Protein AF-A0A428WFB4-F1 (afdb_monomer_lite)

Secondary structure (DSSP, 8-state):
--HHHHHHHHHHHHHHHHHS---HHHHHHHHHHHHHHHHHHT--HHHHHHHHHHHHHHHT--HHHHHHHHHHHH---------PPPP------------------HHHHHHHHHHTT--S-EEEEEEEE-TTS-EEEEEEEEE-TT-B-TTS-BGGGGTT-BHHHH-GGGTTTTHHHHHHHHHHH---EEEEEEEETTEEEEEEEEEETTEEEEEEEEES--HHHHHHHHHHHHHTT---EEEETTT--EEE-HHHHHHTT--GGG-SPPHHHHHHHB-GGGHHHHHHHHHHHHTTPPEEEEEEEEETTEEEEEEEEE-EEE-TTS-EEEE-

pLDDT: mean 70.78, std 19.1, range [24.03, 95.0]

Radius of gyration: 29.61 Å; chains: 1; bounding box: 62×51×93 Å

Sequence (332 aa):
MGGQQAYLEAMENLRSVARLVTGDGARATVDRAVGLLAGRTRCRLAEAHRHLLQMAADQNRDVVEVAAGVIGMLDIPERADDRGPPVPSTVLASRAVLGGPRSAEPWLAVVQAVLDLLPGQSALLTPVRDGRGRLMDLVYAATTPEVATPDGRRGRQLIGARVAERFPELLAGDRMAGLSGVLTTGEPVALGPVACGEQRLTVRAHRLGPGIFTTWVRHGADPGESDRIAGTEQLANLGWGEWDLVSGEVRWSAQLYRIYERDPALGPLSNQETEALAVAEDAPLRLAAAEAFERSERVDLTSRIKINGRIKYLRTVVDAIRDAAGHPLRVY

Foldseek 3Di:
DPPVVVVVVVVVVVVVVVVVCPVVVLVVLLQVLLVLQCVVVVHDSQVSSVVLVVVCVVVVHDSSVSSNVSCVVRPDPPDDDDDDDDDDDDDDDDDDDDDDDPDLDPVLVVVQVVLQPDDAWKFKWAFDADPVRQGDWIATSFIHQCDAFLVGDGGPSRHGPTCCVGPVQCCPDCNSVVQVCCQVVQDKDWAWQGDGPPWTWIWIWGDDPNIIMIGIDTDDDPPCVVVVVVVCCVVVLNKDKKAQPVVRDIDIDPSVCVVQVHDCVVPDDDPVRQVVFFDPVCVVVVVVQVVCVLVQHWGWDWGWTQHPNDIDIDTDTKHFDADPVRHGRMMD

Structure (mmCIF, N/CA/C/O backbone):
data_AF-A0A428WFB4-F1
#
_entry.id   AF-A0A428WFB4-F1
#
loop_
_atom_site.group_PDB
_atom_site.id
_atom_site.type_symbol
_atom_site.label_atom_id
_atom_site.label_alt_id
_atom_site.label_comp_id
_atom_site.label_asym_id
_atom_site.label_entity_id
_atom_site.label_seq_id
_atom_site.pdbx_PDB_ins_code
_atom_site.Cartn_x
_atom_site.Cartn_y
_atom_site.Cartn_z
_atom_site.occupancy
_atom_site.B_iso_or_equiv
_atom_site.auth_seq_id
_atom_site.auth_comp_id
_atom_site.auth_asym_id
_atom_site.auth_atom_id
_atom_site.pdbx_PDB_model_num
ATOM 1 N N . MET A 1 1 ? -15.373 -9.038 48.623 1.00 36.38 1 MET A N 1
ATOM 2 C CA . MET A 1 1 ? -14.013 -8.647 48.188 1.00 36.38 1 MET A CA 1
ATOM 3 C C . MET A 1 1 ? -13.315 -9.725 47.333 1.00 36.38 1 MET A C 1
ATOM 5 O O . MET A 1 1 ? -12.100 -9.743 47.299 1.00 36.38 1 MET A O 1
ATOM 9 N N . GLY A 1 2 ? -14.039 -10.596 46.604 1.00 26.81 2 GLY A N 1
ATOM 10 C CA . GLY A 1 2 ? -13.425 -11.686 45.812 1.00 26.81 2 GLY A CA 1
ATOM 11 C C . GLY A 1 2 ? -13.423 -11.500 44.284 1.00 26.81 2 GLY A C 1
ATOM 12 O O . GLY A 1 2 ? -12.622 -12.124 43.605 1.00 26.81 2 GLY A O 1
ATOM 13 N N . GLY A 1 3 ? -14.274 -10.629 43.724 1.00 26.16 3 GLY A N 1
ATOM 14 C CA . GLY A 1 3 ? -14.396 -10.458 42.262 1.00 26.16 3 GLY A CA 1
ATOM 15 C C . GLY A 1 3 ? -13.396 -9.479 41.633 1.00 26.16 3 GLY A C 1
ATOM 16 O O . GLY A 1 3 ? -13.025 -9.631 40.477 1.00 26.16 3 GLY A O 1
ATOM 17 N N . GLN A 1 4 ? -12.909 -8.501 42.403 1.00 29.36 4 GLN A N 1
ATOM 18 C CA . GLN A 1 4 ? -11.910 -7.531 41.935 1.00 29.36 4 GLN A CA 1
ATOM 19 C C . GLN A 1 4 ? -10.499 -8.142 41.894 1.00 29.36 4 GLN A C 1
ATOM 21 O O . GLN A 1 4 ? -9.669 -7.721 41.098 1.00 29.36 4 GLN A O 1
ATOM 26 N N . GLN A 1 5 ? -10.266 -9.180 42.703 1.00 27.64 5 GLN A N 1
ATOM 27 C CA . GLN A 1 5 ? -9.018 -9.938 42.739 1.00 27.64 5 GLN A CA 1
ATOM 28 C C . GLN A 1 5 ? -8.940 -10.946 41.584 1.00 27.64 5 GLN A C 1
ATOM 30 O O . GLN A 1 5 ? -7.918 -11.001 40.921 1.00 27.64 5 GLN A O 1
ATOM 35 N N . ALA A 1 6 ? -10.045 -11.625 41.246 1.00 30.83 6 ALA A N 1
ATOM 36 C CA . ALA A 1 6 ? -10.102 -12.562 40.118 1.00 30.83 6 ALA A CA 1
ATOM 37 C C . ALA A 1 6 ? -9.972 -11.878 38.736 1.00 30.83 6 ALA A C 1
ATOM 39 O O . ALA A 1 6 ? -9.370 -12.433 37.823 1.00 30.83 6 ALA A O 1
ATOM 40 N N . TYR A 1 7 ? -10.492 -10.653 38.581 1.00 35.06 7 TYR A N 1
ATOM 41 C CA . TYR A 1 7 ? -10.359 -9.862 37.345 1.00 35.06 7 TYR A CA 1
ATOM 42 C C . TYR A 1 7 ? -8.954 -9.254 37.183 1.00 35.06 7 TYR A C 1
ATOM 44 O O . TYR A 1 7 ? -8.406 -9.227 36.080 1.00 35.06 7 TYR A O 1
ATOM 52 N N . LEU A 1 8 ? -8.336 -8.817 38.288 1.00 37.31 8 LEU A N 1
ATOM 53 C CA . LEU A 1 8 ? -6.930 -8.409 38.296 1.00 37.31 8 LEU A CA 1
ATOM 54 C C . LEU A 1 8 ? -6.002 -9.611 38.069 1.00 37.31 8 LEU A C 1
ATOM 56 O O . LEU A 1 8 ? -5.072 -9.477 37.288 1.00 37.31 8 LEU A O 1
ATOM 60 N N . GLU A 1 9 ? -6.299 -10.791 38.623 1.00 33.47 9 GLU A N 1
ATOM 61 C CA . GLU A 1 9 ? -5.561 -12.040 38.372 1.00 33.47 9 GLU A CA 1
ATOM 62 C C . GLU A 1 9 ? -5.706 -12.541 36.928 1.00 33.47 9 GLU A C 1
ATOM 64 O O . GLU A 1 9 ? -4.733 -13.037 36.373 1.00 33.47 9 GLU A O 1
ATOM 69 N N . ALA A 1 10 ? -6.861 -12.380 36.271 1.00 35.19 10 ALA A N 1
ATOM 70 C CA . ALA A 1 10 ? -7.023 -12.720 34.851 1.00 35.19 10 ALA A CA 1
ATOM 71 C C . ALA A 1 10 ? -6.188 -11.796 33.939 1.00 35.19 10 ALA A C 1
ATOM 73 O O . ALA A 1 10 ? -5.480 -12.259 33.041 1.00 35.19 10 ALA A O 1
ATOM 74 N N . MET A 1 11 ? -6.184 -10.492 34.234 1.00 39.38 11 MET A N 1
ATOM 75 C CA . MET A 1 11 ? -5.374 -9.488 33.532 1.00 39.38 11 MET A CA 1
ATOM 76 C C . MET A 1 11 ? -3.874 -9.587 33.850 1.00 39.38 11 MET A C 1
ATOM 78 O O . MET A 1 11 ? -3.029 -9.267 33.009 1.00 39.38 11 MET A O 1
ATOM 82 N N . GLU A 1 12 ? -3.523 -10.025 35.057 1.00 37.22 12 GLU A N 1
ATOM 83 C CA . GLU A 1 12 ? -2.148 -10.245 35.499 1.00 37.22 12 GLU A CA 1
ATOM 84 C C . GLU A 1 12 ? -1.614 -11.606 35.029 1.00 37.22 12 GLU A C 1
ATOM 86 O O . GLU A 1 12 ? -0.434 -11.679 34.707 1.00 37.22 12 GLU A O 1
ATOM 91 N N . ASN A 1 13 ? -2.464 -12.624 34.832 1.00 35.09 13 ASN A N 1
ATOM 92 C CA . ASN A 1 13 ? -2.119 -13.890 34.169 1.00 35.09 13 ASN A CA 1
ATOM 93 C C . ASN A 1 13 ? -1.851 -13.709 32.669 1.00 35.09 13 ASN A C 1
ATOM 95 O O . ASN A 1 13 ? -0.860 -14.225 32.158 1.00 35.09 13 ASN A O 1
ATOM 99 N N . LEU A 1 14 ? -2.642 -12.886 31.970 1.00 35.97 14 LEU A N 1
ATOM 100 C CA . LEU A 1 14 ? -2.336 -12.463 30.593 1.00 35.97 14 LEU A CA 1
ATOM 101 C C . LEU A 1 14 ? -0.983 -11.730 30.502 1.00 35.97 14 LEU A C 1
ATOM 103 O O . LEU A 1 14 ? -0.235 -11.898 29.538 1.00 35.97 14 LEU A O 1
ATOM 107 N N . ARG A 1 15 ? -0.622 -10.958 31.538 1.00 36.00 15 ARG A N 1
ATOM 108 C CA . ARG A 1 15 ? 0.669 -10.254 31.637 1.00 36.00 15 ARG A CA 1
ATOM 109 C C . ARG A 1 15 ? 1.818 -11.119 32.183 1.00 36.00 15 ARG A C 1
ATOM 111 O O . ARG A 1 15 ? 2.968 -10.803 31.891 1.00 36.00 15 ARG A O 1
ATOM 118 N N . SER A 1 16 ? 1.563 -12.177 32.954 1.00 29.89 16 SER A N 1
ATOM 119 C CA . SER A 1 16 ? 2.580 -13.098 33.490 1.00 29.89 16 SER A CA 1
ATOM 120 C C . SER A 1 16 ? 2.973 -14.156 32.456 1.00 29.89 16 SER A C 1
ATOM 122 O O . SER A 1 16 ? 4.156 -14.471 32.341 1.00 29.89 16 SER A O 1
ATOM 124 N N . VAL A 1 17 ? 2.035 -14.578 31.600 1.00 33.47 17 VAL A N 1
ATOM 125 C CA . VAL A 1 17 ? 2.315 -15.351 30.377 1.00 33.47 17 VAL A CA 1
ATOM 126 C C . VAL A 1 17 ? 3.170 -14.530 29.405 1.00 33.47 17 VAL A C 1
ATOM 128 O O . VAL A 1 17 ? 4.142 -15.048 28.861 1.00 33.47 17 VAL A O 1
ATOM 131 N N . ALA A 1 18 ? 2.915 -13.221 29.279 1.00 31.80 18 ALA A N 1
ATOM 132 C CA . ALA A 1 18 ? 3.783 -12.313 28.522 1.00 31.80 18 ALA A CA 1
ATOM 133 C C . ALA A 1 18 ? 5.184 -12.131 29.152 1.00 31.80 18 ALA A C 1
ATOM 135 O O . ALA A 1 18 ? 6.147 -11.880 28.432 1.00 31.80 18 ALA A O 1
ATOM 136 N N . ARG A 1 19 ? 5.334 -12.304 30.476 1.00 29.53 19 ARG A N 1
ATOM 137 C CA . ARG A 1 19 ? 6.645 -12.297 31.163 1.00 29.53 19 ARG A CA 1
ATOM 138 C C . ARG A 1 19 ? 7.365 -13.648 31.152 1.00 29.53 19 ARG A C 1
ATOM 140 O O . ARG A 1 19 ? 8.571 -13.667 31.364 1.00 29.53 19 ARG A O 1
ATOM 147 N N . LEU A 1 20 ? 6.677 -14.754 30.860 1.00 32.28 20 LEU A N 1
ATOM 148 C CA . LEU A 1 20 ? 7.301 -16.067 30.639 1.00 32.28 20 LEU A CA 1
ATOM 149 C C . LEU A 1 20 ? 8.003 -16.171 29.272 1.00 32.28 20 LEU A C 1
ATOM 151 O O . LEU A 1 20 ? 8.796 -17.085 29.067 1.00 32.28 20 LEU A O 1
ATOM 155 N N . VAL A 1 21 ? 7.811 -15.197 28.373 1.00 35.81 21 VAL A N 1
ATOM 156 C CA . VAL A 1 21 ? 8.582 -15.048 27.124 1.00 35.81 21 VAL A CA 1
ATOM 157 C C . VAL A 1 21 ? 9.858 -14.226 27.363 1.00 35.81 21 VAL A C 1
ATOM 159 O O . VAL A 1 21 ? 10.308 -13.458 26.517 1.00 35.81 21 VAL A O 1
ATOM 162 N N . THR A 1 22 ? 10.524 -14.430 28.503 1.00 33.88 22 THR A N 1
ATOM 163 C CA . THR A 1 22 ? 11.990 -14.328 28.566 1.00 33.88 22 THR A CA 1
ATOM 164 C C . THR A 1 22 ? 12.581 -15.456 27.718 1.00 33.88 22 THR A C 1
ATOM 166 O O . THR A 1 22 ? 13.077 -16.460 28.216 1.00 33.88 22 THR A O 1
ATOM 169 N N . GLY A 1 23 ? 12.449 -15.293 26.407 1.00 40.44 23 GLY A N 1
ATOM 170 C CA . GLY A 1 23 ? 12.925 -16.175 25.351 1.00 40.44 23 GLY A CA 1
ATOM 171 C C . GLY A 1 23 ? 13.224 -15.352 24.100 1.00 40.44 23 GLY A C 1
ATOM 172 O O . GLY A 1 23 ? 13.017 -15.822 22.988 1.00 40.44 23 GLY A O 1
ATOM 173 N N . ASP A 1 24 ? 13.667 -14.106 24.281 1.00 47.19 24 ASP A N 1
ATOM 174 C CA . ASP A 1 24 ? 13.888 -13.118 23.215 1.00 47.19 24 ASP A CA 1
ATOM 175 C C . ASP A 1 24 ? 14.810 -13.668 22.104 1.00 47.19 24 ASP A C 1
ATOM 177 O O . ASP A 1 24 ? 14.581 -13.462 20.914 1.00 47.19 24 ASP A O 1
ATOM 181 N N . GLY A 1 25 ? 15.794 -14.501 22.476 1.00 45.88 25 GLY A N 1
ATOM 182 C CA . GLY A 1 25 ? 16.650 -15.221 21.524 1.00 45.88 25 GLY A CA 1
ATOM 183 C C . GLY A 1 25 ? 15.974 -16.412 20.831 1.00 45.88 25 GLY A C 1
ATOM 184 O O . GLY A 1 25 ? 16.251 -16.690 19.664 1.00 45.88 25 GLY A O 1
ATOM 185 N N . ALA A 1 26 ? 15.057 -17.098 21.514 1.00 49.31 26 ALA A N 1
ATOM 186 C CA . ALA A 1 26 ? 14.309 -18.230 20.972 1.00 49.31 26 ALA A CA 1
ATOM 187 C C . ALA A 1 26 ? 13.284 -17.779 19.920 1.00 49.31 26 ALA A C 1
ATOM 189 O O . ALA A 1 26 ? 13.240 -18.336 18.823 1.00 49.31 26 ALA A O 1
ATOM 190 N N . ARG A 1 27 ? 12.529 -16.710 20.209 1.00 59.28 27 ARG A N 1
ATOM 191 C CA . ARG A 1 27 ? 11.547 -16.128 19.282 1.00 59.28 27 ARG A CA 1
ATOM 192 C C . ARG A 1 27 ? 12.215 -15.545 18.032 1.00 59.28 27 ARG A C 1
ATOM 194 O O . ARG A 1 27 ? 11.790 -15.848 16.922 1.00 59.28 27 ARG A O 1
ATOM 201 N N . ALA A 1 28 ? 13.330 -14.828 18.198 1.00 62.16 28 ALA A N 1
ATOM 202 C CA . ALA A 1 28 ? 14.111 -14.305 17.075 1.00 62.16 28 ALA A CA 1
ATOM 203 C C . ALA A 1 28 ? 14.689 -15.413 16.169 1.00 62.16 28 ALA A C 1
ATOM 205 O O . ALA A 1 28 ? 14.755 -15.254 14.949 1.00 62.16 28 ALA A O 1
ATOM 206 N N . THR A 1 29 ? 15.088 -16.552 16.748 1.00 66.25 29 THR A N 1
ATOM 207 C CA . THR A 1 29 ? 15.598 -17.708 15.989 1.00 66.25 29 THR A CA 1
ATOM 208 C C . THR A 1 29 ? 14.491 -18.343 15.144 1.00 66.25 29 THR A C 1
ATOM 210 O O . THR A 1 29 ? 14.705 -18.651 13.971 1.00 66.25 29 THR A O 1
ATOM 213 N N . VAL A 1 30 ? 13.284 -18.481 15.697 1.00 67.81 30 VAL A N 1
ATOM 214 C CA . VAL A 1 30 ? 12.124 -19.026 14.978 1.00 67.81 30 VAL A CA 1
ATOM 215 C C . VAL A 1 30 ? 11.682 -18.096 13.844 1.00 67.81 30 VAL A C 1
ATOM 217 O O . VAL A 1 30 ? 11.564 -18.552 12.705 1.00 67.81 30 VAL A O 1
ATOM 220 N N . ASP A 1 31 ? 11.538 -16.794 14.100 1.00 72.25 31 ASP A N 1
ATOM 221 C CA . ASP A 1 31 ? 11.121 -15.820 13.079 1.00 72.25 31 ASP A CA 1
ATOM 222 C C . ASP A 1 31 ? 12.121 -15.745 11.909 1.00 72.25 31 ASP A C 1
ATOM 224 O O . ASP A 1 31 ? 11.730 -15.696 10.736 1.00 72.25 31 ASP A O 1
ATOM 228 N N . ARG A 1 32 ? 13.427 -15.830 12.203 1.00 73.56 32 ARG A N 1
ATOM 229 C CA . ARG A 1 32 ? 14.482 -15.881 11.179 1.00 73.56 32 ARG A CA 1
ATOM 230 C C . ARG A 1 32 ? 14.416 -17.160 10.341 1.00 73.56 32 ARG A C 1
ATOM 232 O O . ARG A 1 32 ? 14.535 -17.084 9.117 1.00 73.56 32 ARG A O 1
ATOM 239 N N . ALA A 1 33 ? 14.199 -18.322 10.959 1.00 70.12 33 ALA A N 1
ATOM 240 C CA . ALA A 1 33 ? 14.056 -19.587 10.236 1.00 70.12 33 ALA A CA 1
ATOM 241 C C . ALA A 1 33 ? 12.826 -19.582 9.310 1.00 70.12 33 ALA A C 1
ATOM 243 O O . ALA A 1 33 ? 12.915 -20.015 8.160 1.00 70.12 33 ALA A O 1
ATOM 244 N N . VAL A 1 34 ? 11.701 -19.028 9.777 1.00 70.12 34 VAL A N 1
ATOM 245 C CA . VAL A 1 34 ? 10.469 -18.877 8.987 1.00 70.12 34 VAL A CA 1
ATOM 246 C C . VAL A 1 34 ? 10.686 -17.953 7.787 1.00 70.12 34 VAL A C 1
ATOM 248 O O . VAL A 1 34 ? 10.272 -18.292 6.676 1.00 70.12 34 VAL A O 1
ATOM 251 N N . GLY A 1 35 ? 11.384 -16.828 7.975 1.00 65.31 35 GLY A N 1
ATOM 252 C CA . GLY A 1 35 ? 11.746 -15.920 6.883 1.00 65.31 35 GLY A CA 1
ATOM 253 C C . GLY A 1 35 ? 12.623 -16.585 5.813 1.00 65.31 35 GLY A C 1
ATOM 254 O O . GLY A 1 35 ? 12.346 -16.458 4.617 1.00 65.31 35 GLY A O 1
ATOM 255 N N . LEU A 1 36 ? 13.641 -17.349 6.228 1.00 74.69 36 LEU A N 1
ATOM 256 C CA . LEU A 1 36 ? 14.533 -18.071 5.310 1.00 74.69 36 LEU A CA 1
ATOM 257 C C . LEU A 1 36 ? 13.815 -19.194 4.546 1.00 74.69 36 LEU A C 1
ATOM 259 O O . LEU A 1 36 ? 14.036 -19.357 3.343 1.00 74.69 36 LEU A O 1
ATOM 263 N N . LEU A 1 37 ? 12.933 -19.943 5.216 1.00 70.06 37 LEU A N 1
ATOM 264 C CA . LEU A 1 37 ? 12.124 -20.987 4.585 1.00 70.06 37 LEU A CA 1
ATOM 265 C C . LEU A 1 37 ? 11.169 -20.396 3.548 1.00 70.06 37 LEU A C 1
ATOM 267 O O . LEU A 1 37 ? 11.199 -20.826 2.397 1.00 70.06 37 LEU A O 1
ATOM 271 N N . ALA A 1 38 ? 10.402 -19.364 3.919 1.00 68.06 38 ALA A N 1
ATOM 272 C CA . ALA A 1 38 ? 9.464 -18.694 3.017 1.00 68.06 38 ALA A CA 1
ATOM 273 C C . ALA A 1 38 ? 10.158 -18.168 1.747 1.00 68.06 38 ALA A C 1
ATOM 275 O O . ALA A 1 38 ? 9.638 -18.321 0.639 1.00 68.06 38 ALA A O 1
ATOM 276 N N . GLY A 1 39 ? 11.368 -17.613 1.891 1.00 66.12 39 GLY A N 1
ATOM 277 C CA . GLY A 1 39 ? 12.175 -17.140 0.767 1.00 66.12 39 GLY A CA 1
ATOM 278 C C . GLY A 1 39 ? 12.627 -18.253 -0.186 1.00 66.12 39 GLY A C 1
ATOM 279 O O . GLY A 1 39 ? 12.562 -18.080 -1.405 1.00 66.12 39 GLY A O 1
ATOM 280 N N . ARG A 1 40 ? 13.057 -19.411 0.336 1.00 74.75 40 ARG A N 1
ATOM 281 C CA . ARG A 1 40 ? 13.568 -20.527 -0.484 1.00 74.75 40 ARG A CA 1
ATOM 282 C C . ARG A 1 40 ? 12.471 -21.343 -1.163 1.00 74.75 40 ARG A C 1
ATOM 284 O O . ARG A 1 40 ? 12.649 -21.743 -2.311 1.00 74.75 40 ARG A O 1
ATOM 291 N N . THR A 1 41 ? 11.351 -21.583 -0.489 1.00 70.00 41 THR A N 1
ATOM 292 C CA . THR A 1 41 ? 10.243 -22.389 -1.032 1.00 70.00 41 THR A CA 1
ATOM 293 C C . THR A 1 41 ? 9.198 -21.554 -1.772 1.00 70.00 41 THR A C 1
ATOM 295 O O . THR A 1 41 ? 8.261 -22.121 -2.331 1.00 70.00 41 THR A O 1
ATOM 298 N N . ARG A 1 42 ? 9.354 -20.218 -1.804 1.00 65.69 42 ARG A N 1
ATOM 299 C CA . ARG A 1 42 ? 8.393 -19.257 -2.380 1.00 65.69 42 ARG A CA 1
ATOM 300 C C . ARG A 1 42 ? 6.967 -19.447 -1.841 1.00 65.69 42 ARG A C 1
ATOM 302 O O . ARG A 1 42 ? 5.999 -19.297 -2.585 1.00 65.69 42 ARG A O 1
ATOM 309 N N . CYS A 1 43 ? 6.837 -19.783 -0.559 1.00 63.25 43 CYS A N 1
ATOM 310 C CA . CYS A 1 43 ? 5.545 -19.924 0.113 1.00 63.25 43 CYS A CA 1
ATOM 311 C C . CYS A 1 43 ? 5.273 -18.744 1.056 1.00 63.25 43 CYS A C 1
ATOM 313 O O . CYS A 1 43 ? 6.152 -17.923 1.333 1.00 63.25 43 CYS A O 1
ATOM 315 N N . ARG A 1 44 ? 4.031 -18.617 1.535 1.00 67.31 44 ARG A N 1
ATOM 316 C CA . ARG A 1 44 ? 3.669 -17.536 2.467 1.00 67.31 44 ARG A CA 1
ATOM 317 C C . ARG A 1 44 ? 4.295 -17.792 3.843 1.00 67.31 44 ARG A C 1
ATOM 319 O O . ARG A 1 44 ? 4.416 -18.938 4.263 1.00 67.31 44 ARG A O 1
ATOM 326 N N . LEU A 1 45 ? 4.604 -16.731 4.596 1.00 53.97 45 LEU A N 1
ATOM 327 C CA . LEU A 1 45 ? 5.187 -16.826 5.951 1.00 53.97 45 LEU A CA 1
ATOM 328 C C . LEU A 1 45 ? 4.384 -17.754 6.883 1.00 53.97 45 LEU A C 1
ATOM 330 O O . LEU A 1 45 ? 4.962 -18.560 7.604 1.00 53.97 45 LEU A O 1
ATOM 334 N N . ALA A 1 46 ? 3.051 -17.709 6.811 1.00 57.12 46 ALA A N 1
ATOM 335 C CA . ALA A 1 46 ? 2.176 -18.589 7.589 1.00 57.12 46 ALA A CA 1
ATOM 336 C C . ALA A 1 46 ? 2.309 -20.080 7.211 1.00 57.12 46 ALA A C 1
ATOM 338 O O . ALA A 1 46 ? 2.162 -20.954 8.063 1.00 57.12 46 ALA A O 1
ATOM 339 N N . GLU A 1 47 ? 2.595 -20.385 5.944 1.00 57.03 47 GLU A N 1
ATOM 340 C CA . GLU A 1 47 ? 2.824 -21.754 5.466 1.00 57.03 47 GLU A CA 1
ATOM 341 C C . GLU A 1 47 ? 4.213 -22.248 5.872 1.00 57.03 47 GLU A C 1
ATOM 343 O O . GLU A 1 47 ? 4.342 -23.378 6.335 1.00 57.03 47 GLU A O 1
ATOM 348 N N . ALA A 1 48 ? 5.232 -21.387 5.778 1.00 61.97 48 ALA A N 1
ATOM 349 C CA . ALA A 1 48 ? 6.583 -21.676 6.254 1.00 61.97 48 ALA A CA 1
ATOM 350 C C . ALA A 1 48 ? 6.617 -21.932 7.769 1.00 61.97 48 ALA A C 1
ATOM 352 O O . ALA A 1 48 ? 7.259 -22.877 8.221 1.00 61.97 48 ALA A O 1
ATOM 353 N N . HIS A 1 49 ? 5.867 -21.149 8.549 1.00 61.66 49 HIS A N 1
ATOM 354 C CA . HIS A 1 49 ? 5.730 -21.355 9.989 1.00 61.66 49 HIS A CA 1
ATOM 355 C C . HIS A 1 49 ? 5.030 -22.684 10.306 1.00 61.66 49 HIS A C 1
ATOM 357 O O . HIS A 1 49 ? 5.541 -23.476 11.094 1.00 61.66 49 HIS A O 1
ATOM 363 N N . ARG A 1 50 ? 3.914 -22.996 9.633 1.00 70.81 50 ARG A N 1
ATOM 364 C CA . ARG A 1 50 ? 3.234 -24.291 9.805 1.00 70.81 50 ARG A CA 1
ATOM 365 C C . ARG A 1 50 ? 4.148 -25.466 9.458 1.00 70.81 50 ARG A C 1
ATOM 367 O O . ARG A 1 50 ? 4.130 -26.478 10.147 1.00 70.81 50 ARG A O 1
ATOM 374 N N . HIS A 1 51 ? 4.967 -25.319 8.420 1.00 74.19 51 HIS A N 1
ATOM 375 C CA . HIS A 1 51 ? 5.940 -26.332 8.029 1.00 74.19 51 HIS A CA 1
ATOM 376 C C . HIS A 1 51 ? 7.041 -26.516 9.083 1.00 74.19 51 HIS A C 1
ATOM 378 O O . HIS A 1 51 ? 7.396 -27.646 9.400 1.00 74.19 51 HIS A O 1
ATOM 384 N N . LEU A 1 52 ? 7.532 -25.427 9.681 1.00 75.94 52 LEU A N 1
ATOM 385 C CA . LEU A 1 52 ? 8.502 -25.476 10.777 1.00 75.94 52 LEU A CA 1
ATOM 386 C C . LEU A 1 52 ? 7.941 -26.194 12.017 1.00 75.94 52 LEU A C 1
ATOM 388 O O . LEU A 1 52 ? 8.618 -27.047 12.587 1.00 75.94 52 LEU A O 1
ATOM 392 N N . LEU A 1 53 ? 6.692 -25.901 12.392 1.00 70.81 53 LEU A N 1
ATOM 393 C CA . LEU A 1 53 ? 6.007 -26.574 13.501 1.00 70.81 53 LEU A CA 1
ATOM 394 C C . LEU A 1 53 ? 5.776 -28.061 13.213 1.00 70.81 53 LEU A C 1
ATOM 396 O O . LEU A 1 53 ? 5.977 -28.891 14.097 1.00 70.81 53 LEU A O 1
ATOM 400 N N . GLN A 1 54 ? 5.420 -28.404 11.973 1.00 72.69 54 GLN A N 1
ATOM 401 C CA . GLN A 1 54 ? 5.277 -29.796 11.555 1.00 72.69 54 GLN A CA 1
ATOM 402 C C . GLN A 1 54 ? 6.613 -30.546 11.648 1.00 72.69 54 GLN A C 1
ATOM 404 O O . GLN A 1 54 ? 6.655 -31.638 12.199 1.00 72.69 54 GLN A O 1
ATOM 409 N N . MET A 1 55 ? 7.720 -29.941 11.200 1.00 73.69 55 MET A N 1
ATOM 410 C CA . MET A 1 55 ? 9.055 -30.543 11.316 1.00 73.69 55 MET A CA 1
ATOM 411 C C . MET A 1 55 ? 9.473 -30.774 12.774 1.00 73.69 55 MET A C 1
ATOM 413 O O . MET A 1 55 ? 10.091 -31.795 13.072 1.00 73.69 55 MET A O 1
ATOM 417 N N . ALA A 1 56 ? 9.141 -29.849 13.677 1.00 72.50 56 ALA A N 1
ATOM 418 C CA . ALA A 1 56 ? 9.413 -29.999 15.104 1.00 72.50 56 ALA A CA 1
ATOM 419 C C . ALA A 1 56 ? 8.585 -31.124 15.740 1.00 72.50 56 ALA A C 1
ATOM 421 O O . ALA A 1 56 ? 9.131 -31.938 16.487 1.00 72.50 56 ALA A O 1
ATOM 422 N N . ALA A 1 57 ? 7.302 -31.222 15.378 1.00 69.38 57 ALA A N 1
ATOM 423 C CA . ALA A 1 57 ? 6.417 -32.294 15.823 1.00 69.38 57 ALA A CA 1
ATOM 424 C C . ALA A 1 57 ? 6.861 -33.672 15.298 1.00 69.38 57 ALA A C 1
ATOM 426 O O . ALA A 1 57 ? 6.958 -34.617 16.077 1.00 69.38 57 ALA A O 1
ATOM 427 N N . ASP A 1 58 ? 7.206 -33.775 14.011 1.00 78.69 58 ASP A N 1
ATOM 428 C CA . ASP A 1 58 ? 7.628 -35.029 13.372 1.00 78.69 58 ASP A CA 1
ATOM 429 C C . ASP A 1 58 ? 8.965 -35.545 13.930 1.00 78.69 58 ASP A C 1
ATOM 431 O O . ASP A 1 58 ? 9.192 -36.752 14.014 1.00 78.69 58 ASP A O 1
ATOM 435 N N . GLN A 1 59 ? 9.859 -34.634 14.327 1.00 74.81 59 GLN A N 1
ATOM 436 C CA . GLN A 1 59 ? 11.157 -34.972 14.917 1.00 74.81 59 GLN A CA 1
ATOM 437 C C . GLN A 1 59 ? 11.108 -35.108 16.444 1.00 74.81 59 GLN A C 1
ATOM 439 O O . GLN A 1 59 ? 12.103 -35.523 17.037 1.00 74.81 59 GLN A O 1
ATOM 444 N N . ASN A 1 60 ? 9.980 -34.770 17.080 1.00 76.12 60 ASN A N 1
ATOM 445 C CA . ASN A 1 60 ? 9.825 -34.673 18.533 1.00 76.12 60 ASN A CA 1
ATOM 446 C C . ASN A 1 60 ? 10.926 -33.814 19.194 1.00 76.12 60 ASN A C 1
ATOM 448 O O . ASN A 1 60 ? 11.536 -34.209 20.190 1.00 76.12 60 ASN A O 1
ATOM 452 N N . ARG A 1 61 ? 11.224 -32.657 18.590 1.00 69.38 61 ARG A N 1
ATOM 453 C CA . ARG A 1 61 ? 12.275 -31.721 19.022 1.00 69.38 61 ARG A CA 1
ATOM 454 C C . ARG A 1 61 ? 11.704 -30.339 19.302 1.00 69.38 61 ARG A C 1
ATOM 456 O O . ARG A 1 61 ? 10.671 -29.966 18.754 1.00 69.38 61 ARG A O 1
ATOM 463 N N . ASP A 1 62 ? 12.410 -29.572 20.129 1.00 71.06 62 ASP A N 1
ATOM 464 C CA . ASP A 1 62 ? 12.039 -28.189 20.414 1.00 71.06 62 ASP A CA 1
ATOM 465 C C . ASP A 1 62 ? 12.099 -27.320 19.142 1.00 71.06 62 ASP A C 1
ATOM 467 O O . ASP A 1 62 ? 13.021 -27.423 18.326 1.00 71.06 62 ASP A O 1
ATOM 471 N N . VAL A 1 63 ? 11.099 -26.452 18.971 1.00 69.69 63 VAL A N 1
ATOM 472 C CA . VAL A 1 63 ? 10.928 -25.615 17.772 1.00 69.69 63 VAL A CA 1
ATOM 473 C C . VAL A 1 63 ? 12.121 -24.677 17.568 1.00 69.69 63 VAL A C 1
ATOM 475 O O . VAL A 1 63 ? 12.506 -24.413 16.428 1.00 69.69 63 VAL A O 1
ATOM 478 N N . VAL A 1 64 ? 12.745 -24.207 18.650 1.00 72.50 64 VAL A N 1
ATOM 479 C CA . VAL A 1 64 ? 13.909 -23.314 18.608 1.00 72.50 64 VAL A CA 1
ATOM 480 C C . VAL A 1 64 ? 15.144 -24.062 18.113 1.00 72.50 64 VAL A C 1
ATOM 482 O O . VAL A 1 64 ? 15.906 -23.523 17.310 1.00 72.50 64 VAL A O 1
ATOM 485 N N . GLU A 1 65 ? 15.331 -25.319 18.520 1.00 67.62 65 GLU A N 1
ATOM 486 C CA . GLU A 1 65 ? 16.431 -26.151 18.020 1.00 67.62 65 GLU A CA 1
ATOM 487 C C . GLU A 1 65 ? 16.276 -26.489 16.536 1.00 67.62 65 GLU A C 1
ATOM 489 O O . GLU A 1 65 ? 17.252 -26.476 15.780 1.00 67.62 65 GLU A O 1
ATOM 494 N N . VAL A 1 66 ? 15.047 -26.783 16.104 1.00 71.38 66 VAL A N 1
ATOM 495 C CA . VAL A 1 66 ? 14.741 -27.037 14.692 1.00 71.38 66 VAL A CA 1
ATOM 496 C C . VAL A 1 66 ? 14.947 -25.765 13.872 1.00 71.38 66 VAL A C 1
ATOM 498 O O . VAL A 1 66 ? 15.573 -25.819 12.815 1.00 71.38 66 VAL A O 1
ATOM 501 N N . ALA A 1 67 ? 14.520 -24.608 14.381 1.00 71.19 67 ALA A N 1
ATOM 502 C CA . ALA A 1 67 ? 14.765 -23.311 13.759 1.00 71.19 67 ALA A CA 1
ATOM 503 C C . ALA A 1 67 ? 16.264 -22.990 13.634 1.00 71.19 67 ALA A C 1
ATOM 505 O O . ALA A 1 67 ? 16.713 -22.581 12.563 1.00 71.19 67 ALA A O 1
ATOM 506 N N . ALA A 1 68 ? 17.056 -23.237 14.681 1.00 72.00 68 ALA A N 1
ATOM 507 C CA . ALA A 1 68 ? 18.507 -23.058 14.646 1.00 72.00 68 ALA A CA 1
ATOM 508 C C . ALA A 1 68 ? 19.181 -23.984 13.616 1.00 72.00 68 ALA A C 1
ATOM 510 O O . ALA A 1 68 ? 20.060 -23.547 12.872 1.00 72.00 68 ALA A O 1
ATOM 511 N N . GLY A 1 69 ? 18.737 -25.242 13.517 1.00 69.12 69 GLY A N 1
ATOM 512 C CA . GLY A 1 69 ? 19.219 -26.191 12.509 1.00 69.12 69 GLY A CA 1
ATOM 513 C C . GLY A 1 69 ? 18.865 -25.778 11.076 1.00 69.12 69 GLY A C 1
ATOM 514 O O . GLY A 1 69 ? 19.710 -25.845 10.184 1.00 69.12 69 GLY A O 1
ATOM 515 N N . VAL A 1 70 ? 17.643 -25.284 10.863 1.00 74.25 70 VAL A N 1
ATOM 516 C CA . VAL A 1 70 ? 17.183 -24.738 9.578 1.00 74.25 70 VAL A CA 1
ATOM 517 C C . VAL A 1 70 ? 18.007 -23.514 9.181 1.00 74.25 70 VAL A C 1
ATOM 519 O O . VAL A 1 70 ? 18.442 -23.432 8.035 1.00 74.25 70 VAL A O 1
ATOM 522 N N . ILE A 1 71 ? 18.291 -22.598 10.111 1.00 75.19 71 ILE A N 1
ATOM 523 C CA . ILE A 1 71 ? 19.191 -21.464 9.857 1.00 75.19 71 ILE A CA 1
ATOM 524 C C . ILE A 1 71 ? 20.581 -21.975 9.474 1.00 75.19 71 ILE A C 1
ATOM 526 O O . ILE A 1 71 ? 21.083 -21.573 8.436 1.00 75.19 71 ILE A O 1
ATOM 530 N N . GLY A 1 72 ? 21.169 -22.909 10.226 1.00 72.56 72 GLY A N 1
ATOM 531 C CA . GLY A 1 72 ? 22.502 -23.449 9.929 1.00 72.56 72 GLY A CA 1
ATOM 532 C C . GLY A 1 72 ? 22.614 -24.187 8.586 1.00 72.56 72 GLY A C 1
ATOM 533 O O . GLY A 1 72 ? 23.674 -24.178 7.969 1.00 72.56 72 GLY A O 1
ATOM 534 N N . MET A 1 73 ? 21.529 -24.801 8.104 1.00 72.00 73 MET A N 1
ATOM 535 C CA . MET A 1 73 ? 21.477 -25.416 6.771 1.00 72.00 73 MET A CA 1
ATOM 536 C C . MET A 1 73 ? 21.253 -24.405 5.643 1.00 72.00 73 MET A C 1
ATOM 538 O O . MET A 1 73 ? 21.652 -24.652 4.504 1.00 72.00 73 MET A O 1
ATOM 542 N N . LEU A 1 74 ? 20.546 -23.309 5.929 1.00 66.38 74 LEU A N 1
ATOM 543 C CA . LEU A 1 74 ? 20.097 -22.357 4.918 1.00 66.38 74 LEU A CA 1
ATOM 544 C C . LEU A 1 74 ? 21.000 -21.121 4.807 1.00 66.38 74 LEU A C 1
ATOM 546 O O . LEU A 1 74 ? 21.048 -20.546 3.713 1.00 66.38 74 LEU A O 1
ATOM 550 N N . ASP A 1 75 ? 21.724 -20.753 5.864 1.00 55.97 75 ASP A N 1
ATOM 551 C CA . ASP A 1 75 ? 22.845 -19.812 5.821 1.00 55.97 75 ASP A CA 1
ATOM 552 C C . ASP A 1 75 ? 24.035 -20.524 5.168 1.00 55.97 75 ASP A C 1
ATOM 554 O O . ASP A 1 75 ? 24.859 -21.174 5.809 1.00 55.97 75 ASP A O 1
ATOM 558 N N . ILE A 1 76 ? 24.108 -20.424 3.842 1.00 43.72 76 ILE A N 1
ATOM 559 C CA . ILE A 1 76 ? 25.347 -20.711 3.128 1.00 43.72 76 ILE A CA 1
ATOM 560 C C . ILE A 1 76 ? 26.226 -19.478 3.368 1.00 43.72 76 ILE A C 1
ATOM 562 O O . ILE A 1 76 ? 25.838 -18.400 2.911 1.00 43.72 76 ILE A O 1
ATOM 566 N N . PRO A 1 77 ? 27.378 -19.576 4.060 1.00 36.00 77 PRO A N 1
ATOM 567 C CA . PRO A 1 77 ? 28.327 -18.475 4.051 1.00 36.00 77 PRO A CA 1
ATOM 568 C C . PRO A 1 77 ? 28.693 -18.212 2.591 1.00 36.00 77 PRO A C 1
ATOM 570 O O . PRO A 1 77 ? 28.999 -19.166 1.871 1.00 36.00 77 PRO A O 1
ATOM 573 N N . GLU A 1 78 ? 28.644 -16.953 2.149 1.00 34.12 78 GLU A N 1
ATOM 574 C CA . GLU A 1 78 ? 29.255 -16.537 0.885 1.00 34.12 78 GLU A CA 1
ATOM 575 C C . GLU A 1 78 ? 30.690 -17.071 0.864 1.00 34.12 78 GLU A C 1
ATOM 577 O O . GLU A 1 78 ? 31.603 -16.524 1.487 1.00 34.12 78 GLU A O 1
ATOM 582 N N . ARG A 1 79 ? 30.891 -18.203 0.185 1.00 29.77 79 ARG A N 1
ATOM 583 C CA . ARG A 1 79 ? 32.219 -18.683 -0.144 1.00 29.77 79 ARG A CA 1
ATOM 584 C C . ARG A 1 79 ? 32.727 -17.766 -1.237 1.00 29.77 79 ARG A C 1
ATOM 586 O O . ARG A 1 79 ? 32.358 -17.887 -2.401 1.00 29.77 79 ARG A O 1
ATOM 593 N N . ALA A 1 80 ? 33.573 -16.839 -0.805 1.00 37.59 80 ALA A N 1
ATOM 594 C CA . ALA A 1 80 ? 34.673 -16.357 -1.607 1.00 37.59 80 ALA A CA 1
ATOM 595 C C . ALA A 1 80 ? 35.394 -17.555 -2.252 1.00 37.59 80 ALA A C 1
ATOM 597 O O . ALA A 1 80 ? 35.611 -18.577 -1.600 1.00 37.59 80 ALA A O 1
ATOM 598 N N . ASP A 1 81 ? 35.776 -17.356 -3.511 1.00 35.91 81 ASP A N 1
ATOM 599 C CA . ASP A 1 81 ? 36.485 -18.275 -4.404 1.00 35.91 81 ASP A CA 1
ATOM 600 C C . ASP A 1 81 ? 35.603 -19.308 -5.135 1.00 35.91 81 ASP A C 1
ATOM 602 O O . ASP A 1 81 ? 35.397 -20.431 -4.683 1.00 35.91 81 ASP A O 1
ATOM 606 N N . ASP A 1 82 ? 35.154 -18.938 -6.342 1.00 29.89 82 ASP A N 1
ATOM 607 C CA . ASP A 1 82 ? 35.235 -19.876 -7.461 1.00 29.89 82 ASP A CA 1
ATOM 608 C C . ASP A 1 82 ? 35.489 -19.144 -8.788 1.00 29.89 82 ASP A C 1
ATOM 610 O O . ASP A 1 82 ? 34.701 -18.326 -9.277 1.00 29.89 82 ASP A O 1
ATOM 614 N N . ARG A 1 83 ? 36.658 -19.433 -9.355 1.00 36.22 83 ARG A N 1
ATOM 615 C CA . ARG A 1 83 ? 37.072 -19.033 -10.694 1.00 36.22 83 ARG A CA 1
ATOM 616 C C . ARG A 1 83 ? 36.213 -19.803 -11.692 1.00 36.22 83 ARG A C 1
ATOM 618 O O . ARG A 1 83 ? 36.458 -20.978 -11.946 1.00 36.22 83 ARG A O 1
ATOM 625 N N . GLY A 1 84 ? 35.246 -19.126 -12.306 1.00 33.88 84 GLY A N 1
ATOM 626 C CA . GLY A 1 84 ? 34.548 -19.671 -13.471 1.00 33.88 84 GLY A CA 1
ATOM 627 C C . GLY A 1 84 ? 35.541 -20.046 -14.590 1.00 33.88 84 GLY A C 1
ATOM 628 O O . GLY A 1 84 ? 36.537 -19.339 -14.785 1.00 33.88 84 GLY A O 1
ATOM 629 N N . PRO A 1 85 ? 35.310 -21.150 -15.326 1.00 30.31 85 PRO A N 1
ATOM 630 C CA . PRO A 1 85 ? 36.220 -21.620 -16.369 1.00 30.31 85 PRO A CA 1
ATOM 631 C C . PRO A 1 85 ? 36.295 -20.617 -17.536 1.00 30.31 85 PRO A C 1
ATOM 633 O O . PRO A 1 85 ? 35.350 -19.853 -17.756 1.00 30.31 85 PRO A O 1
ATOM 636 N N . PRO A 1 86 ? 37.406 -20.587 -18.300 1.00 29.42 86 PRO A N 1
ATOM 637 C CA . PRO A 1 86 ? 37.636 -19.545 -19.289 1.00 29.42 86 PRO A CA 1
ATOM 638 C C . PRO A 1 86 ? 36.651 -19.685 -20.452 1.00 29.42 86 PRO A C 1
ATOM 640 O O . PRO A 1 86 ? 36.552 -20.733 -21.089 1.00 29.42 86 PRO A O 1
ATOM 643 N N . VAL A 1 87 ? 35.939 -18.600 -20.747 1.00 34.34 87 VAL A N 1
ATOM 644 C CA . VAL A 1 87 ? 35.113 -18.480 -21.951 1.00 34.34 87 VAL A CA 1
ATOM 645 C C . VAL A 1 87 ? 36.060 -18.334 -23.151 1.00 34.34 87 VAL A C 1
ATOM 647 O O . VAL A 1 87 ? 36.900 -17.431 -23.129 1.00 34.34 87 VAL A O 1
ATOM 650 N N . PRO A 1 88 ? 35.974 -19.174 -24.199 1.00 30.34 88 PRO A N 1
ATOM 651 C CA . PRO A 1 88 ? 36.820 -19.007 -25.368 1.00 30.34 88 PRO A CA 1
ATOM 652 C C . PRO A 1 88 ? 36.375 -17.775 -26.160 1.00 30.34 88 PRO A C 1
ATOM 654 O O . PRO A 1 88 ? 35.307 -17.741 -26.772 1.00 30.34 88 PRO A O 1
ATOM 657 N N . SER A 1 89 ? 37.226 -16.753 -26.160 1.00 30.59 89 SER A N 1
ATOM 658 C CA . SER A 1 89 ? 37.147 -15.587 -27.031 1.00 30.59 89 SER A CA 1
ATOM 659 C C . SER A 1 89 ? 37.425 -16.003 -28.475 1.00 30.59 89 SER A C 1
ATOM 661 O O . SER A 1 89 ? 38.570 -16.075 -28.913 1.00 30.59 89 SER A O 1
ATOM 663 N N . THR A 1 90 ? 36.362 -16.251 -29.241 1.00 31.20 90 THR A N 1
ATOM 664 C CA . THR A 1 90 ? 36.473 -16.334 -30.702 1.00 31.20 90 THR A CA 1
ATOM 665 C C . THR A 1 90 ? 36.038 -15.011 -31.307 1.00 31.20 90 THR A C 1
ATOM 667 O O . THR A 1 90 ? 34.863 -14.651 -31.329 1.00 31.20 90 THR A O 1
ATOM 670 N N . VAL A 1 91 ? 37.043 -14.285 -31.784 1.00 32.97 91 VAL A N 1
ATOM 671 C CA . VAL A 1 91 ? 36.929 -13.160 -32.704 1.00 32.97 91 VAL A CA 1
ATOM 672 C C . VAL A 1 91 ? 36.167 -13.621 -33.946 1.00 32.97 91 VAL A C 1
ATOM 674 O O . VAL A 1 91 ? 36.624 -14.521 -34.645 1.00 32.97 91 VAL A O 1
ATOM 677 N N . LEU A 1 92 ? 35.049 -12.970 -34.268 1.00 31.52 92 LEU A N 1
ATOM 678 C CA . LEU A 1 92 ? 34.532 -12.961 -35.632 1.00 31.52 92 LEU A CA 1
ATOM 679 C C . LEU A 1 92 ? 34.283 -11.523 -36.066 1.00 31.52 92 LEU A C 1
ATOM 681 O O . LEU A 1 92 ? 33.475 -10.786 -35.503 1.00 31.52 92 LEU A O 1
ATOM 685 N N . ALA A 1 93 ? 35.082 -11.149 -37.058 1.00 28.03 93 ALA A N 1
ATOM 686 C CA . ALA A 1 93 ? 35.049 -9.890 -37.759 1.00 28.03 93 ALA A CA 1
ATOM 687 C C . ALA A 1 93 ? 33.708 -9.660 -38.477 1.00 28.03 93 ALA A C 1
ATOM 689 O O . ALA A 1 93 ? 32.936 -10.573 -38.764 1.00 28.03 93 ALA A O 1
ATOM 690 N N . SER A 1 94 ? 33.490 -8.382 -38.754 1.00 32.59 94 SER A N 1
ATOM 691 C CA . SER A 1 94 ? 32.371 -7.738 -39.430 1.00 32.59 94 SER A CA 1
ATOM 692 C C . SER A 1 94 ? 31.748 -8.477 -40.622 1.00 32.59 94 SER A C 1
ATOM 694 O O . SER A 1 94 ? 32.438 -9.018 -41.481 1.00 32.59 94 SER A O 1
ATOM 696 N N . ARG A 1 95 ? 30.427 -8.297 -40.774 1.00 28.23 95 ARG A N 1
ATOM 697 C CA . ARG A 1 95 ? 29.802 -7.912 -42.053 1.00 28.23 95 ARG A CA 1
ATOM 698 C C . ARG A 1 95 ? 28.449 -7.238 -41.823 1.00 28.23 95 ARG A C 1
ATOM 700 O O . ARG A 1 95 ? 27.538 -7.814 -41.242 1.00 28.23 95 ARG A O 1
ATOM 707 N N . ALA A 1 96 ? 28.336 -6.007 -42.310 1.00 36.03 96 ALA A N 1
ATOM 708 C CA . ALA A 1 96 ? 27.075 -5.304 -42.486 1.00 36.03 96 ALA A CA 1
ATOM 709 C C . ALA A 1 96 ? 26.347 -5.847 -43.725 1.00 36.03 96 ALA A C 1
ATOM 711 O O . ALA A 1 96 ? 26.965 -5.890 -44.787 1.00 36.03 96 ALA A O 1
ATOM 712 N N . VAL A 1 97 ? 25.059 -6.195 -43.605 1.00 31.92 97 VAL A N 1
ATOM 713 C CA . VAL A 1 97 ? 24.076 -6.224 -44.708 1.00 31.92 97 VAL A CA 1
ATOM 714 C C . VAL A 1 97 ? 22.676 -5.893 -44.157 1.00 31.92 97 VAL A C 1
ATOM 716 O O . VAL A 1 97 ? 22.331 -6.232 -43.028 1.00 31.92 97 VAL A O 1
ATOM 719 N N . LEU A 1 98 ? 21.920 -5.165 -44.977 1.00 32.75 98 LEU A N 1
ATOM 720 C CA . LEU A 1 98 ? 20.607 -4.546 -44.793 1.00 32.75 98 LEU A CA 1
ATOM 721 C C . LEU A 1 98 ? 19.423 -5.539 -44.688 1.00 32.75 98 LEU A C 1
ATOM 723 O O . LEU A 1 98 ? 19.414 -6.554 -45.370 1.00 32.75 98 LEU A O 1
ATOM 727 N N . GLY A 1 99 ? 18.390 -5.146 -43.925 1.00 35.88 99 GLY A N 1
ATOM 728 C CA . GLY A 1 99 ? 16.953 -5.288 -44.245 1.00 35.88 99 GLY A CA 1
ATOM 729 C C . GLY A 1 99 ? 16.316 -6.679 -44.437 1.00 35.88 99 GLY A C 1
ATOM 730 O O . GLY A 1 99 ? 16.344 -7.229 -45.529 1.00 35.88 99 GLY A O 1
ATOM 731 N N . GLY A 1 100 ? 15.580 -7.151 -43.421 1.00 24.03 100 GLY A N 1
ATOM 732 C CA . GLY A 1 100 ? 14.597 -8.250 -43.482 1.00 24.03 100 GLY A CA 1
ATOM 733 C C . GLY A 1 100 ? 13.935 -8.470 -42.108 1.00 24.03 100 GLY A C 1
ATOM 734 O O . GLY A 1 100 ? 14.565 -8.129 -41.103 1.00 24.03 100 GLY A O 1
ATOM 735 N N . PRO A 1 101 ? 12.674 -8.951 -42.016 1.00 34.81 101 PRO A N 1
ATOM 736 C CA . PRO A 1 101 ? 11.891 -8.926 -40.780 1.00 34.81 101 PRO A CA 1
ATOM 737 C C . PRO A 1 101 ? 12.569 -9.794 -39.721 1.00 34.81 101 PRO A C 1
ATOM 739 O O . PRO A 1 101 ? 12.730 -11.000 -39.899 1.00 34.81 101 PRO A O 1
ATOM 742 N N . ARG A 1 102 ? 13.007 -9.156 -38.631 1.00 41.69 102 ARG A N 1
ATOM 743 C CA . ARG A 1 102 ? 13.648 -9.824 -37.497 1.00 41.69 102 ARG A CA 1
ATOM 744 C C . ARG A 1 102 ? 12.694 -10.891 -36.969 1.00 41.69 102 ARG A C 1
ATOM 746 O O . ARG A 1 102 ? 11.655 -10.559 -36.405 1.00 41.69 102 ARG A O 1
ATOM 753 N N . SER A 1 103 ? 13.048 -12.156 -37.177 1.00 41.03 103 SER A N 1
ATOM 754 C CA . SER A 1 103 ? 12.451 -13.296 -36.490 1.00 41.03 103 SER A CA 1
ATOM 755 C C . SER A 1 103 ? 12.380 -12.968 -35.003 1.00 41.03 103 SER A C 1
ATOM 757 O O . SER A 1 103 ? 13.418 -12.677 -34.404 1.00 41.03 103 SER A O 1
ATOM 759 N N . ALA A 1 104 ? 11.175 -12.955 -34.432 1.00 50.62 104 ALA A N 1
ATOM 760 C CA . ALA A 1 104 ? 10.989 -12.749 -33.004 1.00 50.62 104 ALA A CA 1
ATOM 761 C C . ALA A 1 104 ? 11.861 -13.769 -32.266 1.00 50.62 104 ALA A C 1
ATOM 763 O O . ALA A 1 104 ? 11.695 -14.975 -32.450 1.00 50.62 104 ALA A O 1
ATOM 764 N N . GLU A 1 105 ? 12.850 -13.285 -31.516 1.00 63.84 105 GLU A N 1
ATOM 765 C CA . GLU A 1 105 ? 13.753 -14.161 -30.782 1.00 63.84 105 GLU A CA 1
ATOM 766 C C . GLU A 1 105 ? 12.900 -15.078 -29.883 1.00 63.84 105 GLU A C 1
ATOM 768 O O . GLU A 1 105 ? 12.039 -14.564 -29.165 1.00 63.84 105 GLU A O 1
ATOM 773 N N . PRO A 1 106 ? 13.082 -16.413 -29.909 1.00 71.12 106 PRO A N 1
ATOM 774 C CA . PRO A 1 106 ? 12.179 -17.360 -29.244 1.00 71.12 106 PRO A CA 1
ATOM 775 C C . PRO A 1 106 ? 11.908 -17.060 -27.761 1.00 71.12 106 PRO A C 1
ATOM 777 O O . PRO A 1 106 ? 10.833 -17.358 -27.247 1.00 71.12 106 PRO A O 1
ATOM 780 N N . TRP A 1 107 ? 12.857 -16.422 -27.072 1.00 79.06 107 TRP A N 1
ATOM 781 C CA . TRP A 1 107 ? 12.713 -16.026 -25.673 1.00 79.06 107 TRP A CA 1
ATOM 782 C C . TRP A 1 107 ? 11.751 -14.843 -25.459 1.00 79.06 107 TRP A C 1
ATOM 784 O O . TRP A 1 107 ? 11.140 -14.765 -24.398 1.00 79.06 107 TRP A O 1
ATOM 794 N N . LEU A 1 108 ? 11.551 -13.950 -26.439 1.00 84.12 108 LEU A N 1
ATOM 795 C CA . LEU A 1 108 ? 10.592 -12.840 -26.329 1.00 84.12 108 LEU A CA 1
ATOM 796 C C . LEU A 1 108 ? 9.151 -13.349 -26.245 1.00 84.12 108 LEU A C 1
ATOM 798 O O . LEU A 1 108 ? 8.349 -12.797 -25.496 1.00 84.12 108 LEU A O 1
ATOM 802 N N . ALA A 1 109 ? 8.836 -14.432 -26.960 1.00 82.56 109 ALA A N 1
ATOM 803 C CA . ALA A 1 109 ? 7.538 -15.093 -26.856 1.00 82.56 109 ALA A CA 1
ATOM 804 C C . ALA A 1 109 ? 7.318 -15.688 -25.454 1.00 82.56 109 ALA A C 1
ATOM 806 O O . ALA A 1 109 ? 6.227 -15.568 -24.899 1.00 82.56 109 ALA A O 1
ATOM 807 N N . VAL A 1 110 ? 8.368 -16.265 -24.855 1.00 85.12 110 VAL A N 1
ATOM 808 C CA . VAL A 1 110 ? 8.334 -16.767 -23.471 1.00 85.12 110 VAL A CA 1
ATOM 809 C C . VAL A 1 110 ? 8.135 -15.620 -22.483 1.00 85.12 110 VAL A C 1
ATOM 811 O O . VAL A 1 110 ? 7.293 -15.720 -21.595 1.00 85.12 110 VAL A O 1
ATOM 814 N N . VAL A 1 111 ? 8.855 -14.507 -22.649 1.00 86.88 111 VAL A N 1
ATOM 815 C CA . VAL A 1 111 ? 8.682 -13.327 -21.791 1.00 86.88 111 VAL A CA 1
ATOM 816 C C . VAL A 1 111 ? 7.272 -12.767 -21.916 1.00 86.88 111 VAL A C 1
ATOM 818 O O . VAL A 1 111 ? 6.657 -12.491 -20.893 1.00 86.88 111 VAL A O 1
ATOM 821 N N . GLN A 1 112 ? 6.726 -12.651 -23.127 1.00 89.12 112 GLN A N 1
ATOM 822 C CA . GLN A 1 112 ? 5.349 -12.194 -23.304 1.00 89.12 112 GLN A CA 1
ATOM 823 C C . GLN A 1 112 ? 4.354 -13.115 -22.589 1.00 89.12 112 GLN A C 1
ATOM 825 O O . GLN A 1 112 ? 3.485 -12.610 -21.889 1.00 89.12 112 GLN A O 1
ATOM 830 N N . ALA A 1 113 ? 4.514 -14.438 -22.692 1.00 84.06 113 ALA A N 1
ATOM 831 C CA . ALA A 1 113 ? 3.652 -15.389 -21.989 1.00 84.06 113 ALA A CA 1
ATOM 832 C C . ALA A 1 113 ? 3.723 -15.232 -20.460 1.00 84.06 113 ALA A C 1
ATOM 834 O O . ALA A 1 113 ? 2.708 -15.360 -19.783 1.00 84.06 113 ALA A O 1
ATOM 835 N N . VAL A 1 114 ? 4.900 -14.916 -19.909 1.00 87.31 114 VAL A N 1
ATOM 836 C CA . VAL A 1 114 ? 5.044 -14.587 -18.482 1.00 87.31 114 VAL A CA 1
ATOM 837 C C . VAL A 1 114 ? 4.337 -13.272 -18.153 1.00 87.31 114 VAL A C 1
ATOM 839 O O . VAL A 1 114 ? 3.606 -13.210 -17.170 1.00 87.31 114 VAL A O 1
ATOM 842 N N . LEU A 1 115 ? 4.520 -12.227 -18.965 1.00 87.50 115 LEU A N 1
ATOM 843 C CA . LEU A 1 115 ? 3.896 -10.921 -18.731 1.00 87.50 115 LEU A CA 1
ATOM 844 C C . LEU A 1 115 ? 2.372 -10.950 -18.880 1.00 87.50 115 LEU A C 1
ATOM 846 O O . LEU A 1 115 ? 1.696 -10.216 -18.172 1.00 87.50 115 LEU A O 1
ATOM 850 N N . ASP A 1 116 ? 1.817 -11.821 -19.721 1.00 86.75 116 ASP A N 1
ATOM 851 C CA . ASP A 1 116 ? 0.365 -12.017 -19.816 1.00 86.75 116 ASP A CA 1
ATOM 852 C C . ASP A 1 116 ? -0.251 -12.538 -18.500 1.00 86.75 116 ASP A C 1
ATOM 854 O O . ASP A 1 116 ? -1.455 -12.399 -18.293 1.00 86.75 116 ASP A O 1
ATOM 858 N N . LEU A 1 117 ? 0.559 -13.136 -17.615 1.00 87.06 117 LEU A N 1
ATOM 859 C CA . LEU A 1 117 ? 0.136 -13.680 -16.319 1.00 87.06 117 LEU A CA 1
ATOM 860 C C . LEU A 1 117 ? 0.444 -12.751 -15.134 1.00 87.06 117 LEU A C 1
ATOM 862 O O . LEU A 1 117 ? -0.013 -13.019 -14.021 1.00 87.06 117 LEU A O 1
ATOM 866 N N . LEU A 1 118 ? 1.249 -11.701 -15.332 1.00 83.94 118 LEU A N 1
ATOM 867 C CA . LEU A 1 118 ? 1.651 -10.806 -14.249 1.00 83.94 118 LEU A CA 1
ATOM 868 C C . LEU A 1 118 ? 0.650 -9.658 -14.078 1.00 83.94 118 LEU A C 1
ATOM 870 O O . LEU A 1 118 ? 0.393 -8.946 -15.045 1.00 83.94 118 LEU A O 1
ATOM 874 N N . PRO A 1 119 ? 0.155 -9.409 -12.850 1.00 76.19 119 PRO A N 1
ATOM 875 C CA . PRO A 1 119 ? -0.659 -8.235 -12.583 1.00 76.19 119 PRO A CA 1
ATOM 876 C C . PRO A 1 119 ? 0.189 -6.958 -12.591 1.00 76.19 119 PRO A C 1
ATOM 878 O O . PRO A 1 119 ? 1.369 -6.952 -12.227 1.00 76.19 119 PRO A O 1
ATOM 881 N N . GLY A 1 120 ? -0.459 -5.840 -12.910 1.00 82.00 120 GLY A N 1
ATOM 882 C CA . GLY A 1 120 ? 0.156 -4.514 -12.873 1.00 82.00 120 GLY A CA 1
ATOM 883 C C . GLY A 1 120 ? 0.904 -4.158 -14.155 1.00 82.00 120 GLY A C 1
ATOM 884 O O . GLY A 1 120 ? 0.903 -4.890 -15.134 1.00 82.00 120 GLY A O 1
ATOM 885 N N . GLN A 1 121 ? 1.523 -2.980 -14.179 1.00 87.81 121 GLN A N 1
ATOM 886 C CA . GLN A 1 121 ? 2.110 -2.414 -15.394 1.00 87.81 121 GLN A CA 1
ATOM 887 C C . GLN A 1 121 ? 3.599 -2.740 -15.486 1.00 87.81 121 GLN A C 1
ATOM 889 O O . GLN A 1 121 ? 4.414 -2.161 -14.761 1.00 87.81 121 GLN A O 1
ATOM 894 N N . SER A 1 122 ? 3.953 -3.656 -16.390 1.00 92.00 122 SER A N 1
ATOM 895 C CA . SER A 1 122 ? 5.348 -3.994 -16.674 1.00 92.00 122 SER A CA 1
ATOM 896 C C . SER A 1 122 ? 5.611 -4.135 -18.169 1.00 92.00 122 SER A C 1
ATOM 898 O O . SER A 1 122 ? 4.766 -4.608 -18.926 1.00 92.00 122 SER A O 1
ATOM 900 N N . ALA A 1 123 ? 6.802 -3.734 -18.605 1.00 93.56 123 ALA A N 1
ATOM 901 C CA . ALA A 1 123 ? 7.198 -3.823 -20.004 1.00 93.56 123 ALA A CA 1
ATOM 902 C C . ALA A 1 123 ? 8.683 -4.137 -20.157 1.00 93.56 123 ALA A C 1
ATOM 904 O O . ALA A 1 123 ? 9.527 -3.553 -19.477 1.00 93.56 123 ALA A O 1
ATOM 905 N N . LEU A 1 124 ? 8.997 -5.014 -21.105 1.00 94.81 124 LEU A N 1
ATOM 906 C CA . LEU A 1 124 ? 10.340 -5.207 -21.622 1.00 94.81 124 LEU A CA 1
ATOM 907 C C . LEU A 1 124 ? 10.555 -4.283 -22.823 1.00 94.81 124 LEU A C 1
ATOM 909 O O . LEU A 1 124 ? 9.804 -4.323 -23.799 1.00 94.81 124 LEU A O 1
ATOM 913 N N . LEU A 1 125 ? 11.611 -3.483 -22.757 1.00 94.75 125 LEU A N 1
ATOM 914 C CA . LEU A 1 125 ? 12.001 -2.509 -23.763 1.00 94.75 125 LEU A CA 1
ATOM 915 C C . LEU A 1 125 ? 13.347 -2.894 -24.380 1.00 94.75 125 LEU A C 1
ATOM 917 O O . LEU A 1 125 ? 14.279 -3.269 -23.669 1.00 94.75 125 LEU A O 1
ATOM 921 N N . THR A 1 126 ? 13.480 -2.764 -25.697 1.00 93.94 126 THR A N 1
ATOM 922 C CA . THR A 1 126 ? 14.744 -3.000 -26.412 1.00 93.94 126 THR A CA 1
ATOM 923 C C . THR A 1 126 ? 15.339 -1.685 -26.922 1.00 93.94 126 THR A C 1
ATOM 925 O O . THR A 1 126 ? 14.598 -0.833 -27.417 1.00 93.94 126 THR A O 1
ATOM 928 N N . PRO A 1 127 ? 16.662 -1.470 -26.784 1.00 93.69 127 PRO A N 1
ATOM 929 C CA . PRO A 1 127 ? 17.299 -0.208 -27.143 1.00 93.69 127 PRO A CA 1
ATOM 930 C C . PRO A 1 127 ? 17.420 -0.023 -28.654 1.00 93.69 127 PRO A C 1
ATOM 932 O O . PRO A 1 127 ? 17.906 -0.897 -29.371 1.00 93.69 127 PRO A O 1
ATOM 935 N N . VAL A 1 128 ? 17.079 1.175 -29.120 1.00 93.12 128 VAL A N 1
ATOM 936 C CA . VAL A 1 128 ? 17.415 1.674 -30.455 1.00 93.12 128 VAL A CA 1
ATOM 937 C C . VAL A 1 128 ? 18.629 2.577 -30.313 1.00 93.12 128 VAL A C 1
ATOM 939 O O . VAL A 1 128 ? 18.602 3.539 -29.546 1.00 93.12 128 VAL A O 1
ATOM 942 N N . ARG A 1 129 ? 19.704 2.272 -31.039 1.00 89.50 129 ARG A N 1
ATOM 943 C CA . ARG A 1 129 ? 20.971 3.008 -30.957 1.00 89.50 129 ARG A CA 1
ATOM 944 C C . ARG A 1 129 ? 21.307 3.696 -32.274 1.00 89.50 129 ARG A C 1
ATOM 946 O O . ARG A 1 129 ? 20.928 3.208 -33.337 1.00 89.50 129 ARG A O 1
ATOM 953 N N . ASP A 1 130 ? 22.021 4.816 -32.198 1.00 90.62 130 ASP A N 1
ATOM 954 C CA . ASP A 1 130 ? 22.625 5.448 -33.375 1.00 90.62 130 ASP A CA 1
ATOM 955 C C . ASP A 1 130 ? 23.880 4.687 -33.851 1.00 90.62 130 ASP A C 1
ATOM 957 O O . ASP A 1 130 ? 24.346 3.740 -33.212 1.00 90.62 130 ASP A O 1
ATOM 961 N N . GLY A 1 131 ? 24.467 5.124 -34.971 1.00 81.50 131 GLY A N 1
ATOM 962 C CA . GLY A 1 131 ? 25.704 4.541 -35.513 1.00 81.50 131 GLY A CA 1
ATOM 963 C C . GLY A 1 131 ? 26.939 4.694 -34.612 1.00 81.50 131 GLY A C 1
ATOM 964 O O . GLY A 1 131 ? 27.981 4.122 -34.915 1.00 81.50 131 GLY A O 1
ATOM 965 N N . ARG A 1 132 ? 26.840 5.448 -33.508 1.00 84.00 132 ARG A N 1
ATOM 966 C CA . ARG A 1 132 ? 27.880 5.610 -32.481 1.00 84.00 132 ARG A CA 1
ATOM 967 C C . ARG A 1 132 ? 27.557 4.827 -31.199 1.00 84.00 132 ARG A C 1
ATOM 969 O O . ARG A 1 132 ? 28.279 4.955 -30.216 1.00 84.00 132 ARG A O 1
ATOM 976 N N . GLY A 1 133 ? 26.486 4.030 -31.192 1.00 82.12 133 GLY A N 1
ATOM 977 C CA . GLY A 1 133 ? 26.072 3.205 -30.057 1.00 82.12 133 GLY A CA 1
ATOM 978 C C . GLY A 1 133 ? 25.287 3.946 -28.969 1.00 82.12 133 GLY A C 1
ATOM 979 O O . GLY A 1 133 ? 24.949 3.334 -27.950 1.00 82.12 133 GLY A O 1
ATOM 980 N N . ARG A 1 134 ? 24.951 5.227 -29.158 1.00 85.69 134 ARG A N 1
ATOM 981 C CA . ARG A 1 134 ? 24.181 6.006 -28.175 1.00 85.69 134 ARG A CA 1
ATOM 982 C C . ARG A 1 134 ? 22.712 5.615 -28.220 1.00 85.69 134 ARG A C 1
ATOM 984 O O . ARG A 1 134 ? 22.165 5.427 -29.304 1.00 85.69 134 ARG A O 1
ATOM 991 N N . LEU A 1 135 ? 22.081 5.501 -27.051 1.00 90.12 135 LEU A N 1
ATOM 992 C CA . LEU A 1 135 ? 20.650 5.217 -26.937 1.00 90.12 135 LEU A CA 1
ATOM 993 C C . LEU A 1 135 ? 19.844 6.390 -27.510 1.00 90.12 135 LEU A C 1
ATOM 995 O O . LEU A 1 135 ? 19.989 7.518 -27.049 1.00 90.12 135 LEU A O 1
ATOM 999 N N . MET A 1 136 ? 19.027 6.114 -28.523 1.00 92.19 136 MET A N 1
ATOM 1000 C CA . MET A 1 136 ? 18.158 7.092 -29.186 1.00 92.19 136 MET A CA 1
ATOM 1001 C C . MET A 1 136 ? 16.696 6.913 -28.808 1.00 92.19 136 MET A C 1
ATOM 1003 O O . MET A 1 136 ? 15.960 7.890 -28.733 1.00 92.19 136 MET A O 1
ATOM 1007 N N . ASP A 1 137 ? 16.271 5.671 -28.606 1.00 93.81 137 ASP A N 1
ATOM 1008 C CA . ASP A 1 137 ? 14.883 5.336 -28.318 1.00 93.81 137 ASP A CA 1
ATOM 1009 C C . ASP A 1 137 ? 14.805 3.940 -27.693 1.00 93.81 137 ASP A C 1
ATOM 1011 O O . ASP A 1 137 ? 15.798 3.207 -27.621 1.00 93.81 137 ASP A O 1
ATOM 1015 N N . LEU A 1 138 ? 13.604 3.555 -27.289 1.00 95.00 138 LEU A N 1
ATOM 1016 C CA . LEU A 1 138 ? 13.273 2.230 -26.795 1.00 95.00 138 LEU A CA 1
ATOM 1017 C C . LEU A 1 138 ? 12.053 1.703 -27.550 1.00 95.00 138 LEU A C 1
ATOM 1019 O O . LEU A 1 138 ? 11.152 2.461 -27.894 1.00 95.00 138 LEU A O 1
ATOM 1023 N N . VAL A 1 139 ? 12.015 0.400 -27.805 1.00 94.19 139 VAL A N 1
ATOM 1024 C CA . VAL A 1 139 ? 10.876 -0.269 -28.447 1.00 94.19 139 VAL A CA 1
ATOM 1025 C C . VAL A 1 139 ? 10.266 -1.265 -27.478 1.00 94.19 139 VAL A C 1
ATOM 1027 O O . VAL A 1 139 ? 10.993 -2.064 -26.883 1.00 94.19 139 VAL A O 1
ATOM 1030 N N . TYR A 1 140 ? 8.941 -1.250 -27.340 1.00 93.56 140 TYR A N 1
ATOM 1031 C CA . TYR A 1 140 ? 8.227 -2.251 -26.549 1.00 93.56 140 TYR A CA 1
ATOM 1032 C C . TYR A 1 140 ? 8.389 -3.630 -27.190 1.00 93.56 140 TYR A C 1
ATOM 1034 O O . TYR A 1 140 ? 7.888 -3.881 -28.284 1.00 93.56 140 TYR A O 1
ATOM 1042 N N . ALA A 1 141 ? 9.102 -4.526 -26.517 1.00 91.50 141 ALA A N 1
ATOM 1043 C CA . ALA A 1 141 ? 9.316 -5.894 -26.977 1.00 91.50 141 ALA A CA 1
ATOM 1044 C C . ALA A 1 141 ? 8.300 -6.868 -26.369 1.00 91.50 141 ALA A C 1
ATOM 1046 O O . ALA A 1 141 ? 7.890 -7.812 -27.036 1.00 91.50 141 ALA A O 1
ATOM 1047 N N . ALA A 1 142 ? 7.879 -6.619 -25.127 1.00 91.94 142 ALA A N 1
ATOM 1048 C CA . ALA A 1 142 ? 6.818 -7.358 -24.453 1.00 91.94 142 ALA A CA 1
ATOM 1049 C C . ALA A 1 142 ? 6.171 -6.480 -23.369 1.00 91.94 142 ALA A C 1
ATOM 1051 O O . ALA A 1 142 ? 6.837 -5.605 -22.808 1.00 91.94 142 ALA A O 1
ATOM 1052 N N . THR A 1 143 ? 4.893 -6.693 -23.065 1.00 94.31 143 THR A N 1
ATOM 1053 C CA . THR A 1 143 ? 4.129 -5.882 -22.096 1.00 94.31 143 THR A CA 1
ATOM 1054 C C . THR A 1 143 ? 3.114 -6.727 -21.333 1.00 94.31 143 THR A C 1
ATOM 1056 O O . THR A 1 143 ? 2.626 -7.727 -21.853 1.00 94.31 143 THR A O 1
ATOM 1059 N N . THR A 1 144 ? 2.767 -6.321 -20.112 1.00 90.25 144 THR A N 1
ATOM 1060 C CA . THR A 1 144 ? 1.575 -6.841 -19.425 1.00 90.25 144 THR A CA 1
ATOM 1061 C C . THR A 1 144 ? 0.298 -6.232 -20.032 1.00 90.25 144 THR A C 1
ATOM 1063 O O . THR A 1 144 ? 0.359 -5.134 -20.607 1.00 90.25 144 THR A O 1
ATOM 1066 N N . PRO A 1 145 ? -0.872 -6.895 -19.927 1.00 85.69 145 PRO A N 1
ATOM 1067 C CA . PRO A 1 145 ? -2.145 -6.378 -20.445 1.00 85.69 145 PRO A CA 1
ATOM 1068 C C . PRO A 1 145 ? -2.545 -4.998 -19.894 1.00 85.69 145 PRO A C 1
ATOM 1070 O O . PRO A 1 145 ? -3.224 -4.227 -20.576 1.00 85.69 145 PRO A O 1
ATOM 1073 N N . GLU A 1 146 ? -2.119 -4.677 -18.674 1.00 84.06 146 GLU A N 1
ATOM 1074 C CA . GLU A 1 146 ? -2.472 -3.467 -17.930 1.00 84.06 146 GLU A CA 1
ATOM 1075 C C . GLU A 1 146 ? -1.652 -2.236 -18.331 1.00 84.06 146 GLU A C 1
ATOM 1077 O O . GLU A 1 146 ? -2.010 -1.119 -17.937 1.00 84.06 146 GLU A O 1
ATOM 1082 N N . VAL A 1 147 ? -0.557 -2.402 -19.089 1.00 86.25 147 VAL A N 1
ATOM 1083 C CA . VAL A 1 147 ? 0.187 -1.259 -19.638 1.00 86.25 147 VAL A CA 1
ATOM 1084 C C . VAL A 1 147 ? -0.736 -0.498 -20.576 1.00 86.25 147 VAL A C 1
ATOM 1086 O O . VAL A 1 147 ? -1.235 -1.055 -21.553 1.00 86.25 147 VAL A O 1
ATOM 1089 N N . ALA 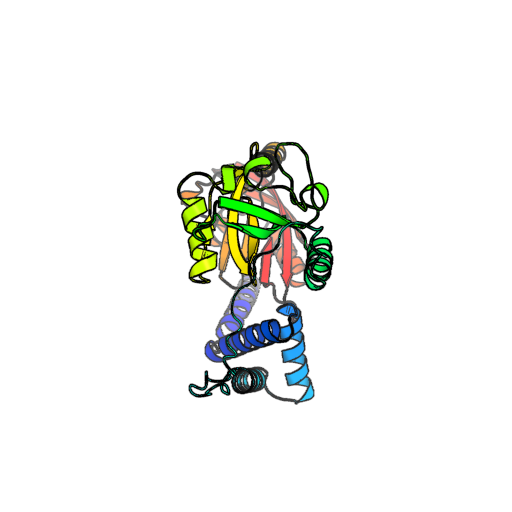A 1 148 ? -0.934 0.783 -20.289 1.00 82.88 148 ALA A N 1
ATOM 1090 C CA . ALA A 1 148 ? -1.742 1.677 -21.096 1.00 82.88 148 ALA A CA 1
ATOM 1091 C C . ALA A 1 148 ? -0.977 2.971 -21.357 1.00 82.88 148 ALA A C 1
ATOM 1093 O O . ALA A 1 148 ? -0.299 3.490 -20.469 1.00 82.88 148 ALA A O 1
ATOM 1094 N N . THR A 1 149 ? -1.107 3.487 -22.571 1.00 79.19 149 THR A N 1
ATOM 1095 C CA . THR A 1 149 ? -0.555 4.784 -22.968 1.00 79.19 149 THR A CA 1
ATOM 1096 C C . THR A 1 149 ? -1.667 5.831 -23.062 1.00 79.19 149 THR A C 1
ATOM 1098 O O . THR A 1 149 ? -2.839 5.467 -23.209 1.00 79.19 149 THR A O 1
ATOM 1101 N N . PRO A 1 150 ? -1.342 7.136 -22.975 1.00 72.06 150 PRO A N 1
ATOM 1102 C CA . PRO A 1 150 ? -2.344 8.207 -23.013 1.00 72.06 150 PRO A CA 1
ATOM 1103 C C . PRO A 1 150 ? -3.233 8.209 -24.268 1.00 72.06 150 PRO A C 1
ATOM 1105 O O . PRO A 1 150 ? -4.371 8.663 -24.211 1.00 72.06 150 PRO A O 1
ATOM 1108 N N . ASP A 1 151 ? -2.751 7.658 -25.387 1.00 77.06 151 ASP A N 1
ATOM 1109 C CA . ASP A 1 151 ? -3.503 7.489 -26.640 1.00 77.06 151 ASP A CA 1
ATOM 1110 C C . ASP A 1 151 ? -4.489 6.297 -26.624 1.00 77.06 151 ASP A C 1
ATOM 1112 O O . ASP A 1 151 ? -5.071 5.952 -27.653 1.00 77.06 151 ASP A O 1
ATOM 1116 N N . GLY A 1 152 ? -4.685 5.655 -25.467 1.00 78.00 152 GLY A N 1
ATOM 1117 C CA . GLY A 1 152 ? -5.674 4.598 -25.247 1.00 78.00 152 GLY A CA 1
ATOM 1118 C C . GLY A 1 152 ? -5.231 3.196 -25.670 1.00 78.00 152 GLY A C 1
ATOM 1119 O O . GLY A 1 152 ? -5.986 2.241 -25.476 1.00 78.00 152 GLY A O 1
ATOM 1120 N N . ARG A 1 153 ? -4.018 3.038 -26.213 1.00 83.69 153 ARG A N 1
ATOM 1121 C CA . ARG A 1 153 ? -3.467 1.722 -26.568 1.00 83.69 153 ARG A CA 1
ATOM 1122 C C . ARG A 1 153 ? -3.083 0.934 -25.326 1.00 83.69 153 ARG A C 1
ATOM 1124 O O . ARG A 1 153 ? -2.641 1.502 -24.327 1.00 83.69 153 ARG A O 1
ATOM 1131 N N . ARG A 1 154 ? -3.241 -0.389 -25.400 1.00 86.81 154 ARG A N 1
ATOM 1132 C CA . ARG A 1 154 ? -3.011 -1.286 -24.263 1.00 86.81 154 ARG A CA 1
ATOM 1133 C C . ARG A 1 154 ? -2.242 -2.547 -24.615 1.00 86.81 154 ARG A C 1
ATOM 1135 O O . ARG A 1 154 ? -2.394 -3.101 -25.707 1.00 86.81 154 ARG A O 1
ATOM 1142 N N . GLY A 1 155 ? -1.458 -3.017 -23.648 1.00 86.19 155 GLY A N 1
ATOM 1143 C CA . GLY A 1 155 ? -0.773 -4.305 -23.669 1.00 86.19 155 GLY A CA 1
ATOM 1144 C C . GLY A 1 155 ? -0.083 -4.581 -25.001 1.00 86.19 155 GLY A C 1
ATOM 1145 O O . GLY A 1 155 ? 0.776 -3.813 -25.446 1.00 86.19 155 GLY A O 1
ATOM 1146 N N . ARG A 1 156 ? -0.484 -5.671 -25.664 1.00 89.75 156 ARG A N 1
ATOM 1147 C CA . ARG A 1 156 ? 0.124 -6.145 -26.917 1.00 89.75 156 ARG A CA 1
ATOM 1148 C C . ARG A 1 156 ? 0.046 -5.146 -28.080 1.00 89.75 156 ARG A C 1
ATOM 1150 O O . ARG A 1 156 ? 0.857 -5.237 -28.993 1.00 89.75 156 ARG A O 1
ATOM 1157 N N . GLN A 1 157 ? -0.866 -4.168 -28.045 1.00 86.94 157 GLN A N 1
ATOM 1158 C CA . GLN A 1 157 ? -0.966 -3.116 -29.073 1.00 86.94 157 GLN A CA 1
ATOM 1159 C C . GLN A 1 157 ? 0.238 -2.160 -29.086 1.00 86.94 157 GLN A C 1
ATOM 1161 O O . GLN A 1 157 ? 0.386 -1.369 -30.021 1.00 86.94 157 GLN A O 1
ATOM 1166 N N . LEU A 1 158 ? 1.062 -2.203 -28.036 1.00 88.62 158 LEU A N 1
ATOM 1167 C CA . LEU A 1 158 ? 2.280 -1.412 -27.909 1.00 88.62 158 LEU A CA 1
ATOM 1168 C C . LEU A 1 158 ? 3.504 -2.131 -28.477 1.00 88.62 158 LEU A C 1
ATOM 1170 O O . LEU A 1 158 ? 4.484 -1.464 -28.787 1.00 88.62 158 LEU A O 1
ATOM 1174 N N . ILE A 1 159 ? 3.462 -3.458 -28.639 1.00 92.31 159 ILE A N 1
ATOM 1175 C CA . ILE A 1 159 ? 4.617 -4.244 -29.089 1.00 92.31 159 ILE A CA 1
ATOM 1176 C C . ILE A 1 159 ? 5.067 -3.765 -30.476 1.00 92.31 159 ILE A C 1
ATOM 1178 O O . ILE A 1 159 ? 4.271 -3.653 -31.406 1.00 92.31 159 ILE A O 1
ATOM 1182 N N . GLY A 1 160 ? 6.359 -3.463 -30.602 1.00 89.00 160 GLY A N 1
ATOM 1183 C CA . GLY A 1 160 ? 6.981 -2.904 -31.801 1.00 89.00 160 GLY A CA 1
ATOM 1184 C C . GLY A 1 160 ? 6.912 -1.377 -31.911 1.00 89.00 160 GLY A C 1
ATOM 1185 O O . GLY A 1 160 ? 7.633 -0.806 -32.729 1.00 89.00 160 GLY A O 1
ATOM 1186 N N . ALA A 1 161 ? 6.110 -0.698 -31.087 1.00 92.19 161 ALA A N 1
ATOM 1187 C CA . ALA A 1 161 ? 6.055 0.759 -31.069 1.00 92.19 161 ALA A CA 1
ATOM 1188 C C . ALA A 1 161 ? 7.252 1.365 -30.323 1.00 92.19 161 ALA A C 1
ATOM 1190 O O . ALA A 1 161 ? 7.793 0.777 -29.379 1.00 92.19 161 ALA A O 1
ATOM 1191 N N . ARG A 1 162 ? 7.639 2.574 -30.734 1.00 92.81 162 ARG A N 1
ATOM 1192 C CA . ARG A 1 162 ? 8.664 3.378 -30.064 1.00 92.81 162 ARG A CA 1
ATOM 1193 C C . ARG A 1 162 ? 8.099 4.066 -28.828 1.00 92.81 162 ARG A C 1
ATOM 1195 O O . ARG A 1 162 ? 6.999 4.616 -28.866 1.00 92.81 162 ARG A O 1
ATOM 1202 N N . VAL A 1 163 ? 8.875 4.088 -27.748 1.00 91.50 163 VAL A N 1
ATOM 1203 C CA . VAL A 1 163 ? 8.519 4.800 -26.515 1.00 91.50 163 VAL A CA 1
ATOM 1204 C C . VAL A 1 163 ? 8.392 6.293 -26.795 1.00 91.50 163 VAL A C 1
ATOM 1206 O O . VAL A 1 163 ? 7.425 6.892 -26.342 1.00 91.50 163 VAL A O 1
ATOM 1209 N N . ALA A 1 164 ? 9.272 6.883 -27.611 1.00 90.44 164 ALA A N 1
ATOM 1210 C CA . ALA A 1 164 ? 9.168 8.298 -27.980 1.00 90.44 164 ALA A CA 1
ATOM 1211 C C . ALA A 1 164 ? 7.836 8.671 -28.666 1.00 90.44 164 ALA A C 1
ATOM 1213 O O . ALA A 1 164 ? 7.381 9.803 -28.538 1.00 90.44 164 ALA A O 1
ATOM 1214 N N . GLU A 1 165 ? 7.198 7.733 -29.374 1.00 88.69 165 GLU A N 1
ATOM 1215 C CA . GLU A 1 165 ? 5.914 7.969 -30.051 1.00 88.69 165 GLU A CA 1
ATOM 1216 C C . GLU A 1 165 ? 4.708 7.801 -29.123 1.00 88.69 165 GLU A C 1
ATOM 1218 O O . GLU A 1 165 ? 3.672 8.426 -29.341 1.00 88.69 165 GLU A O 1
ATOM 1223 N N . ARG A 1 166 ? 4.807 6.905 -28.133 1.00 87.38 166 ARG A N 1
ATOM 1224 C CA . ARG A 1 166 ? 3.661 6.474 -27.314 1.00 87.38 166 ARG A CA 1
ATOM 1225 C C . ARG A 1 166 ? 3.671 7.026 -25.897 1.00 87.38 166 ARG A C 1
ATOM 1227 O O . ARG A 1 166 ? 2.608 7.193 -25.308 1.00 87.38 166 ARG A O 1
ATOM 1234 N N . PHE A 1 167 ? 4.856 7.267 -25.349 1.00 85.88 167 PHE A N 1
ATOM 1235 C CA . PHE A 1 167 ? 5.055 7.760 -23.993 1.00 85.88 167 PHE A CA 1
ATOM 1236 C C . PHE A 1 167 ? 6.402 8.499 -23.853 1.00 85.88 167 PHE A C 1
ATOM 1238 O O . PHE A 1 167 ? 7.325 8.019 -23.178 1.00 85.88 167 PHE A O 1
ATOM 1245 N N . PRO A 1 168 ? 6.556 9.657 -24.526 1.00 86.94 168 PRO A N 1
ATOM 1246 C CA . PRO A 1 168 ? 7.801 10.427 -24.525 1.00 86.94 168 PRO A CA 1
ATOM 1247 C C . PRO A 1 168 ? 8.241 10.878 -23.123 1.00 86.94 168 PRO A C 1
ATOM 1249 O O . PRO A 1 168 ? 9.430 11.098 -22.889 1.00 86.94 168 PRO A O 1
ATOM 1252 N N . GLU A 1 169 ? 7.324 10.966 -22.160 1.00 85.44 169 GLU A N 1
ATOM 1253 C CA . GLU A 1 169 ? 7.587 11.374 -20.779 1.00 85.44 169 GLU A CA 1
ATOM 1254 C C . GLU A 1 169 ? 8.580 10.444 -20.065 1.00 85.44 169 GLU A C 1
ATOM 1256 O O . GLU A 1 169 ? 9.344 10.900 -19.204 1.00 85.44 169 GLU A O 1
ATOM 1261 N N . LEU A 1 170 ? 8.626 9.160 -20.445 1.00 86.00 170 LEU A N 1
ATOM 1262 C CA . LEU A 1 170 ? 9.597 8.192 -19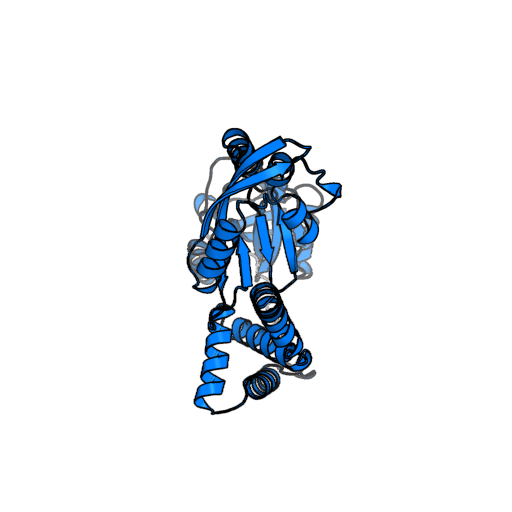.920 1.00 86.00 170 LEU A CA 1
ATOM 1263 C C . LEU A 1 170 ? 11.034 8.499 -20.357 1.00 86.00 170 LEU A C 1
ATOM 1265 O O . LEU A 1 170 ? 11.979 8.142 -19.656 1.00 86.00 170 LEU A O 1
ATOM 1269 N N . LEU A 1 171 ? 11.198 9.179 -21.491 1.00 89.06 171 LEU A N 1
ATOM 1270 C CA . LEU A 1 171 ? 12.493 9.537 -22.068 1.00 89.06 171 LEU A CA 1
ATOM 1271 C C . LEU A 1 171 ? 12.904 10.986 -21.766 1.00 89.06 171 LEU A C 1
ATOM 1273 O O . LEU A 1 171 ? 14.050 11.357 -22.006 1.00 89.06 171 LEU A O 1
ATOM 1277 N N . ALA A 1 172 ? 11.987 11.803 -21.247 1.00 86.44 172 ALA A N 1
ATOM 1278 C CA . ALA A 1 172 ? 12.203 13.228 -21.021 1.00 86.44 172 ALA A CA 1
ATOM 1279 C C . ALA A 1 172 ? 13.211 13.533 -19.894 1.00 86.44 172 ALA A C 1
ATOM 1281 O O . ALA A 1 172 ? 13.337 12.786 -18.918 1.00 86.44 172 ALA A O 1
ATOM 1282 N N . GLY A 1 173 ? 13.876 14.690 -20.001 1.00 85.25 173 GLY A N 1
ATOM 1283 C CA . GLY A 1 173 ? 14.869 15.161 -19.030 1.00 85.25 173 GLY A CA 1
ATOM 1284 C C . GLY A 1 173 ? 16.050 14.196 -18.892 1.00 85.25 173 GLY A C 1
ATOM 1285 O O . GLY A 1 173 ? 16.496 13.600 -19.871 1.00 85.25 173 GLY A O 1
ATOM 1286 N N . ASP A 1 174 ? 16.513 13.986 -17.661 1.00 85.88 174 ASP A N 1
ATOM 1287 C CA . ASP A 1 174 ? 17.665 13.119 -17.372 1.00 85.88 174 ASP A CA 1
ATOM 1288 C C . ASP A 1 174 ? 17.331 11.613 -17.399 1.00 85.88 174 ASP A C 1
ATOM 1290 O O . ASP A 1 174 ? 18.196 10.762 -17.177 1.00 85.88 174 ASP A O 1
ATOM 1294 N N . ARG A 1 175 ? 16.080 11.237 -17.700 1.00 89.06 175 ARG A N 1
ATOM 1295 C CA . ARG A 1 175 ? 15.635 9.832 -17.669 1.00 89.06 175 ARG A CA 1
ATOM 1296 C C . ARG A 1 175 ? 16.280 8.989 -18.763 1.00 89.06 175 ARG A C 1
ATOM 1298 O O . ARG A 1 175 ? 16.643 7.846 -18.500 1.00 89.06 175 ARG A O 1
ATOM 1305 N N . MET A 1 176 ? 16.495 9.554 -19.954 1.00 90.31 176 MET A N 1
ATOM 1306 C CA . MET A 1 176 ? 17.236 8.881 -21.029 1.00 90.31 176 MET A CA 1
ATOM 1307 C C . MET A 1 176 ? 18.665 8.530 -20.591 1.00 90.31 176 MET A C 1
ATOM 1309 O O . MET A 1 176 ? 19.148 7.429 -20.863 1.00 90.31 176 MET A O 1
ATOM 1313 N N . ALA A 1 177 ? 19.331 9.441 -19.874 1.00 89.06 177 ALA A N 1
ATOM 1314 C CA . ALA A 1 177 ? 20.662 9.196 -19.328 1.00 89.06 177 ALA A CA 1
ATOM 1315 C C . ALA A 1 177 ? 20.627 8.088 -18.265 1.00 89.06 177 ALA A C 1
ATOM 1317 O O . ALA A 1 177 ? 21.452 7.178 -18.316 1.00 89.06 177 ALA A O 1
ATOM 1318 N N . GLY A 1 178 ? 19.625 8.098 -17.379 1.00 89.62 178 GLY A N 1
ATOM 1319 C CA . GLY A 1 178 ? 19.396 7.028 -16.403 1.00 89.62 178 GLY A CA 1
ATOM 1320 C C . GLY A 1 178 ? 19.203 5.654 -17.055 1.00 89.62 178 GLY A C 1
ATOM 1321 O O . GLY A 1 178 ? 19.887 4.702 -16.692 1.00 89.62 178 GLY A O 1
ATOM 1322 N N . LEU A 1 179 ? 18.342 5.554 -18.073 1.00 90.81 179 LEU A N 1
ATOM 1323 C CA . LEU A 1 179 ? 18.091 4.315 -18.828 1.00 90.81 179 LEU A CA 1
ATOM 1324 C C . LEU A 1 179 ? 19.341 3.825 -19.574 1.00 90.81 179 LEU A C 1
ATOM 1326 O O . LEU A 1 179 ? 19.637 2.628 -19.586 1.00 90.81 179 LEU A O 1
ATOM 1330 N N . SER A 1 180 ? 20.109 4.746 -20.165 1.00 91.19 180 SER A N 1
ATOM 1331 C CA . SER A 1 180 ? 21.407 4.422 -20.764 1.00 91.19 180 SER A CA 1
ATOM 1332 C C . SER A 1 180 ? 22.408 3.932 -19.712 1.00 91.19 180 SER A C 1
ATOM 1334 O O . SER A 1 180 ? 23.186 3.016 -19.993 1.00 91.19 180 SER A O 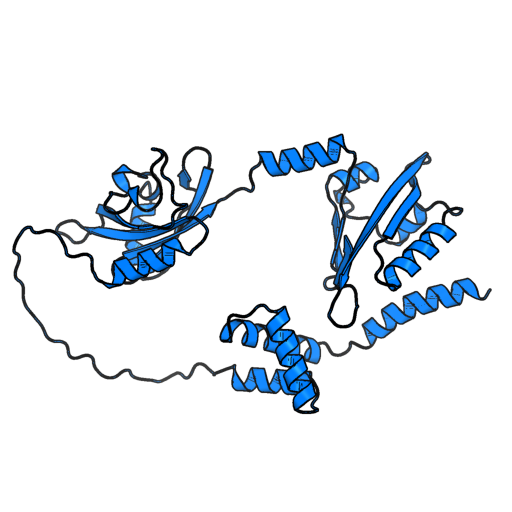1
ATOM 1336 N N . GLY A 1 181 ? 22.365 4.502 -18.505 1.00 89.50 181 GLY A N 1
ATOM 1337 C CA . GLY A 1 181 ? 23.107 4.050 -17.332 1.00 89.50 181 GLY A CA 1
ATOM 1338 C C . GLY A 1 181 ? 22.808 2.589 -17.017 1.00 89.50 181 GLY A C 1
ATOM 1339 O O . GLY A 1 181 ? 23.727 1.781 -17.075 1.00 89.50 181 GLY A O 1
ATOM 1340 N N . VAL A 1 182 ? 21.533 2.221 -16.840 1.00 93.00 182 VAL A N 1
ATOM 1341 C CA . VAL A 1 182 ? 21.111 0.828 -16.571 1.00 93.00 182 VAL A CA 1
ATOM 1342 C C . VAL A 1 182 ? 21.662 -0.152 -17.606 1.00 93.00 182 VAL A C 1
ATOM 1344 O O . VAL A 1 182 ? 22.157 -1.222 -17.261 1.00 93.00 182 VAL A O 1
ATOM 1347 N N . LEU A 1 183 ? 21.606 0.198 -18.895 1.00 89.50 183 LEU A N 1
ATOM 1348 C CA . LEU A 1 183 ? 22.114 -0.670 -19.963 1.00 89.50 183 LEU A CA 1
ATOM 1349 C C . LEU A 1 183 ? 23.638 -0.852 -19.927 1.00 89.50 183 LEU A C 1
ATOM 1351 O O . LEU A 1 183 ? 24.125 -1.868 -20.427 1.00 89.50 183 LEU A O 1
ATOM 1355 N N . THR A 1 184 ? 24.362 0.125 -19.377 1.00 88.75 184 THR A N 1
ATOM 1356 C CA . THR A 1 184 ? 25.830 0.168 -19.341 1.00 88.75 184 THR A CA 1
ATOM 1357 C C . THR A 1 184 ? 26.383 -0.435 -18.053 1.00 88.75 184 THR A C 1
ATOM 1359 O O . THR A 1 184 ? 27.305 -1.240 -18.109 1.00 88.75 184 THR A O 1
ATOM 1362 N N . THR A 1 185 ? 25.822 -0.062 -16.903 1.00 88.56 185 THR A N 1
ATOM 1363 C CA . THR A 1 185 ? 26.298 -0.459 -15.571 1.00 88.56 185 THR A CA 1
ATOM 1364 C C . THR A 1 185 ? 25.574 -1.688 -15.032 1.00 88.56 185 THR A C 1
ATOM 1366 O O . THR A 1 185 ? 26.130 -2.409 -14.215 1.00 88.56 185 THR A O 1
ATOM 1369 N N . GLY A 1 186 ? 24.340 -1.941 -15.479 1.00 86.44 186 GLY A N 1
ATOM 1370 C CA . GLY A 1 186 ? 23.461 -2.967 -14.913 1.00 86.44 186 GLY A CA 1
ATOM 1371 C C . GLY A 1 186 ? 22.736 -2.538 -13.634 1.00 86.44 186 GLY A C 1
ATOM 1372 O O . GLY A 1 186 ? 21.780 -3.208 -13.248 1.00 86.44 186 GLY A O 1
ATOM 1373 N N . GLU A 1 187 ? 23.133 -1.419 -13.025 1.00 88.50 187 GLU A N 1
ATOM 1374 C CA . GLU A 1 187 ? 22.516 -0.893 -11.806 1.00 88.50 187 GLU A CA 1
ATOM 1375 C C . GLU A 1 187 ? 21.075 -0.439 -12.078 1.00 88.50 187 GLU A C 1
ATOM 1377 O O . GLU A 1 187 ? 20.839 0.297 -13.045 1.00 88.50 187 GLU A O 1
ATOM 1382 N N . PRO A 1 188 ? 20.094 -0.858 -11.261 1.00 89.62 188 PRO A N 1
ATOM 1383 C CA . PRO A 1 188 ? 18.709 -0.464 -11.446 1.00 89.62 188 PRO A CA 1
ATOM 1384 C C . PRO A 1 188 ? 18.496 1.011 -11.097 1.00 89.62 188 PRO A C 1
ATOM 1386 O O . PRO A 1 188 ? 19.114 1.557 -10.185 1.00 89.62 188 PRO A O 1
ATOM 1389 N N . VAL A 1 189 ? 17.560 1.658 -11.793 1.00 89.75 189 VAL A N 1
ATOM 1390 C CA . VAL A 1 189 ? 17.211 3.066 -11.552 1.00 89.75 189 VAL A CA 1
ATOM 1391 C C . VAL A 1 189 ? 15.711 3.232 -11.345 1.00 89.75 189 VAL A C 1
ATOM 1393 O O . VAL A 1 189 ? 14.897 2.593 -12.014 1.00 89.75 189 VAL A O 1
ATOM 1396 N N . ALA A 1 190 ? 15.333 4.114 -10.421 1.00 89.44 190 ALA A N 1
ATOM 1397 C CA . ALA A 1 190 ? 13.961 4.574 -10.255 1.00 89.44 190 ALA A CA 1
ATOM 1398 C C . ALA A 1 190 ? 13.791 5.936 -10.943 1.00 89.44 190 ALA A C 1
ATOM 1400 O O . ALA A 1 190 ? 14.453 6.909 -10.594 1.00 89.44 190 ALA A O 1
ATOM 1401 N N . LEU A 1 191 ? 12.896 5.999 -11.925 1.00 83.88 191 LEU A N 1
ATOM 1402 C CA . LEU A 1 191 ? 12.593 7.181 -12.723 1.00 83.88 191 LEU A CA 1
ATOM 1403 C C . LEU A 1 191 ? 11.217 7.690 -12.313 1.00 83.88 191 LEU A C 1
ATOM 1405 O O . LEU A 1 191 ? 10.200 7.082 -12.645 1.00 83.88 191 LEU A O 1
ATOM 1409 N N . GLY A 1 192 ? 11.157 8.801 -11.588 1.00 76.62 192 GLY A N 1
ATOM 1410 C CA . GLY A 1 192 ? 9.871 9.331 -11.162 1.00 76.62 192 GLY A CA 1
ATOM 1411 C C . GLY A 1 192 ? 9.944 10.646 -10.390 1.00 76.62 192 GLY A C 1
ATOM 1412 O O . GLY A 1 192 ? 11.026 11.055 -9.976 1.00 76.62 192 GLY A O 1
ATOM 1413 N N . PRO A 1 193 ? 8.791 11.313 -10.216 1.00 79.75 193 PRO A N 1
ATOM 1414 C CA . PRO A 1 193 ? 7.494 10.927 -10.778 1.00 79.75 193 PRO A CA 1
ATOM 1415 C C . PRO A 1 193 ? 7.401 11.277 -12.275 1.00 79.75 193 PRO A C 1
ATOM 1417 O O . PRO A 1 193 ? 7.815 12.356 -12.698 1.00 79.75 193 PRO A O 1
ATOM 1420 N N . VAL A 1 194 ? 6.853 10.366 -13.075 1.00 78.12 194 VAL A N 1
ATOM 1421 C CA . VAL A 1 194 ? 6.497 10.537 -14.489 1.00 78.12 194 VAL A CA 1
ATOM 1422 C C . VAL A 1 194 ? 4.990 10.765 -14.567 1.00 78.12 194 VAL A C 1
ATOM 1424 O O . VAL A 1 194 ? 4.223 10.027 -13.949 1.00 78.12 194 VAL A O 1
ATOM 1427 N N . ALA A 1 195 ? 4.562 11.798 -15.288 1.00 74.31 195 ALA A N 1
ATOM 1428 C CA . ALA A 1 195 ? 3.145 12.022 -15.548 1.00 74.31 195 ALA A CA 1
ATOM 1429 C C . ALA A 1 195 ? 2.662 11.056 -16.641 1.00 74.31 195 ALA A C 1
ATOM 1431 O O . ALA A 1 195 ? 3.311 10.928 -17.675 1.00 74.31 195 ALA A O 1
ATOM 1432 N N . CYS A 1 196 ? 1.539 10.382 -16.411 1.00 70.12 196 CYS A N 1
ATOM 1433 C CA . CYS A 1 196 ? 0.843 9.559 -17.397 1.00 70.12 196 CYS A CA 1
ATOM 1434 C C . CYS A 1 196 ? -0.655 9.869 -17.302 1.00 70.12 196 CYS A C 1
ATOM 1436 O O . CYS A 1 196 ? -1.337 9.396 -16.390 1.00 70.12 196 CYS A O 1
ATOM 1438 N N . GLY A 1 197 ? -1.150 10.739 -18.187 1.00 71.44 197 GLY A N 1
ATOM 1439 C CA . GLY A 1 197 ? -2.470 11.352 -18.016 1.00 71.44 197 GLY A CA 1
ATOM 1440 C C . GLY A 1 197 ? -2.554 12.117 -16.689 1.00 71.44 197 GLY A C 1
ATOM 1441 O O . GLY A 1 197 ? -1.661 12.895 -16.362 1.00 71.44 197 GLY A O 1
ATOM 1442 N N . GLU A 1 198 ? -3.592 11.849 -15.896 1.00 63.59 198 GLU A N 1
ATOM 1443 C CA . GLU A 1 198 ? -3.794 12.443 -14.561 1.00 63.59 198 GLU A CA 1
ATOM 1444 C C . GLU A 1 198 ? -2.955 11.773 -13.456 1.00 63.59 198 GLU A C 1
ATOM 1446 O O . GLU A 1 198 ? -2.978 12.180 -12.296 1.00 63.59 198 GLU A O 1
ATOM 1451 N N . GLN A 1 199 ? -2.202 10.725 -13.792 1.00 66.94 199 GLN A N 1
ATOM 1452 C CA . GLN A 1 199 ? -1.540 9.862 -12.821 1.00 66.94 199 GLN A CA 1
ATOM 1453 C C . GLN A 1 199 ? -0.047 10.185 -12.710 1.00 66.94 199 GLN A C 1
ATOM 1455 O O . GLN A 1 199 ? 0.617 10.498 -13.700 1.00 66.94 199 GLN A O 1
ATOM 1460 N N . ARG A 1 200 ? 0.514 10.058 -11.501 1.00 77.50 200 ARG A N 1
ATOM 1461 C CA . ARG A 1 200 ? 1.962 10.159 -11.253 1.00 77.50 200 ARG A CA 1
ATOM 1462 C C . ARG A 1 200 ? 2.526 8.772 -10.967 1.00 77.50 200 ARG A C 1
ATOM 1464 O O . ARG A 1 200 ? 2.086 8.097 -10.041 1.00 77.50 200 ARG A O 1
ATOM 1471 N N . LEU A 1 201 ? 3.492 8.335 -11.765 1.00 78.00 201 LEU A N 1
ATOM 1472 C CA . LEU A 1 201 ? 4.045 6.980 -11.728 1.00 78.00 201 LEU A CA 1
ATOM 1473 C C . LEU A 1 201 ? 5.560 7.042 -11.508 1.00 78.00 201 LEU A C 1
ATOM 1475 O O . LEU A 1 201 ? 6.223 7.917 -12.053 1.00 78.00 201 LEU A O 1
ATOM 1479 N N . THR A 1 202 ? 6.129 6.115 -10.744 1.00 85.56 202 THR A N 1
ATOM 1480 C CA . THR A 1 202 ? 7.579 5.876 -10.745 1.00 85.56 202 THR A CA 1
ATOM 1481 C C . THR A 1 202 ? 7.854 4.599 -11.503 1.00 85.56 202 THR A C 1
ATOM 1483 O O . THR A 1 202 ? 7.313 3.541 -11.186 1.00 85.56 202 THR A O 1
ATOM 1486 N N . VAL A 1 203 ? 8.718 4.704 -12.502 1.00 89.19 203 VAL A N 1
ATOM 1487 C CA . VAL A 1 203 ? 9.146 3.591 -13.336 1.00 89.19 203 VAL A CA 1
ATOM 1488 C C . VAL A 1 203 ? 10.483 3.095 -12.816 1.00 89.19 203 VAL A C 1
ATOM 1490 O O . VAL A 1 203 ? 11.473 3.818 -12.843 1.00 89.19 203 VAL A O 1
ATOM 1493 N N . ARG A 1 204 ? 10.529 1.858 -12.330 1.00 91.75 204 ARG A N 1
ATOM 1494 C CA . ARG A 1 204 ? 11.790 1.193 -11.992 1.00 91.75 204 ARG A CA 1
ATOM 1495 C C . ARG A 1 204 ? 12.281 0.420 -13.200 1.00 91.75 204 ARG A C 1
ATOM 1497 O O . ARG A 1 204 ? 11.540 -0.398 -13.737 1.00 91.75 204 ARG A O 1
ATOM 1504 N N . ALA A 1 205 ? 13.515 0.674 -13.604 1.00 92.44 205 ALA A N 1
ATOM 1505 C CA . ALA A 1 205 ? 14.157 0.059 -14.752 1.00 92.44 205 ALA A CA 1
ATOM 1506 C C . ALA A 1 205 ? 15.314 -0.835 -14.294 1.00 92.44 205 ALA A C 1
ATOM 1508 O O . ALA A 1 205 ? 16.185 -0.397 -13.547 1.00 92.44 205 ALA A O 1
ATOM 1509 N N . HIS A 1 206 ? 15.315 -2.077 -14.772 1.00 93.44 206 HIS A N 1
ATOM 1510 C CA . HIS A 1 206 ? 16.343 -3.088 -14.526 1.00 93.44 206 HIS A CA 1
ATOM 1511 C C . HIS A 1 206 ? 16.883 -3.586 -15.865 1.00 93.44 206 HIS A C 1
ATOM 1513 O O . HIS A 1 206 ? 16.141 -3.660 -16.846 1.00 93.44 206 HIS A O 1
ATOM 1519 N N . ARG A 1 207 ? 18.158 -3.967 -15.928 1.00 92.19 207 ARG A N 1
ATOM 1520 C CA . ARG A 1 207 ? 18.718 -4.584 -17.135 1.00 92.19 207 ARG A CA 1
ATOM 1521 C C . ARG A 1 207 ? 18.228 -6.029 -17.251 1.00 92.19 207 ARG A C 1
ATOM 1523 O O . ARG A 1 207 ? 18.390 -6.807 -16.318 1.00 92.19 207 ARG A O 1
ATOM 1530 N N . LEU A 1 208 ? 17.676 -6.402 -18.405 1.00 88.19 208 LEU A N 1
ATOM 1531 C CA . LEU A 1 208 ? 17.314 -7.786 -18.723 1.00 88.19 208 LEU A CA 1
ATOM 1532 C C . LEU A 1 208 ? 17.875 -8.150 -20.099 1.00 88.19 208 LEU A C 1
ATOM 1534 O O . LEU A 1 208 ? 17.359 -7.723 -21.133 1.00 88.19 208 LEU A O 1
ATOM 1538 N N . GLY A 1 209 ? 18.963 -8.923 -20.106 1.00 84.19 209 GLY A N 1
ATOM 1539 C CA . GLY A 1 209 ? 19.697 -9.241 -21.331 1.00 84.19 209 GLY A CA 1
ATOM 1540 C C . GLY A 1 209 ? 20.164 -7.963 -22.052 1.00 84.19 209 GLY A C 1
ATOM 1541 O O . GLY A 1 209 ? 20.804 -7.118 -21.419 1.00 84.19 209 GLY A O 1
ATOM 1542 N N . PRO A 1 210 ? 19.868 -7.794 -23.356 1.00 83.38 210 PRO A N 1
ATOM 1543 C CA . PRO A 1 210 ? 20.184 -6.570 -24.095 1.00 83.38 210 PRO A CA 1
ATOM 1544 C C . PRO A 1 210 ? 19.173 -5.429 -23.865 1.00 83.38 210 PRO A C 1
ATOM 1546 O O . PRO A 1 210 ? 19.371 -4.335 -24.394 1.00 83.38 210 PRO A O 1
ATOM 1549 N N . GLY A 1 211 ? 18.083 -5.682 -23.132 1.00 89.50 211 GLY A N 1
ATOM 1550 C CA . GLY A 1 211 ? 16.971 -4.759 -22.929 1.00 89.50 211 GLY A CA 1
ATOM 1551 C C . GLY A 1 211 ? 16.857 -4.208 -21.510 1.00 89.50 211 GLY A C 1
ATOM 1552 O O . GLY A 1 211 ? 17.678 -4.469 -20.627 1.00 89.50 211 GLY A O 1
ATOM 1553 N N . ILE A 1 212 ? 15.793 -3.439 -21.303 1.00 93.62 212 ILE A N 1
ATOM 1554 C CA . ILE A 1 212 ? 15.394 -2.874 -20.017 1.00 93.62 212 ILE A CA 1
ATOM 1555 C C . ILE A 1 212 ? 14.030 -3.444 -19.649 1.00 93.62 212 ILE A C 1
ATOM 1557 O O . ILE A 1 212 ? 13.066 -3.283 -20.393 1.00 93.62 212 ILE A O 1
ATOM 1561 N N . PHE A 1 213 ? 13.933 -4.071 -18.485 1.00 94.56 213 PHE A N 1
ATOM 1562 C CA . PHE A 1 213 ? 12.661 -4.432 -17.885 1.00 94.56 213 PHE A CA 1
ATOM 1563 C C . PHE A 1 213 ? 12.179 -3.306 -16.972 1.00 94.56 213 PHE A C 1
ATOM 1565 O O . PHE A 1 213 ? 12.906 -2.854 -16.086 1.00 94.56 213 PHE A O 1
ATOM 1572 N N . THR A 1 214 ? 10.955 -2.846 -17.201 1.00 91.75 214 THR A N 1
ATOM 1573 C CA . THR A 1 214 ? 10.341 -1.746 -16.462 1.00 91.75 214 THR A CA 1
ATOM 1574 C C . THR A 1 214 ? 9.141 -2.230 -15.671 1.00 91.75 214 THR A C 1
ATOM 1576 O O . THR A 1 214 ? 8.299 -2.952 -16.199 1.00 91.75 214 THR A O 1
ATOM 1579 N N . THR A 1 215 ? 9.049 -1.793 -14.420 1.00 89.56 215 THR A N 1
ATOM 1580 C CA . THR A 1 215 ? 7.880 -1.978 -13.551 1.00 89.56 215 THR A CA 1
ATOM 1581 C C . THR A 1 215 ? 7.401 -0.617 -13.081 1.00 89.56 215 THR A C 1
ATOM 1583 O O . THR A 1 215 ? 8.224 0.232 -12.725 1.00 89.56 215 THR A O 1
ATOM 1586 N N . TRP A 1 216 ? 6.092 -0.406 -13.049 1.00 86.50 216 TRP A N 1
ATOM 1587 C CA . TRP A 1 216 ? 5.517 0.908 -12.804 1.00 86.50 216 TRP A CA 1
ATOM 1588 C C . TRP A 1 216 ? 4.765 0.891 -11.482 1.00 86.50 216 TRP A C 1
ATOM 1590 O O . TRP A 1 216 ? 3.835 0.112 -11.282 1.00 86.50 216 TRP A O 1
ATOM 1600 N N . VAL A 1 217 ? 5.178 1.764 -10.571 1.00 75.94 217 VAL A N 1
ATOM 1601 C CA . VAL A 1 217 ? 4.529 1.948 -9.276 1.00 75.94 217 VAL A CA 1
ATOM 1602 C C . VAL A 1 217 ? 3.741 3.246 -9.330 1.00 75.94 217 VAL A C 1
ATOM 1604 O O . VAL A 1 217 ? 4.303 4.322 -9.545 1.00 75.94 217 VAL A O 1
ATOM 1607 N N . ARG A 1 218 ? 2.426 3.151 -9.141 1.00 68.06 218 ARG A N 1
ATOM 1608 C CA . ARG A 1 218 ? 1.566 4.324 -8.998 1.00 68.06 218 ARG A CA 1
ATOM 1609 C C . ARG A 1 218 ? 1.894 5.043 -7.695 1.00 68.06 218 ARG A C 1
ATOM 1611 O O . ARG A 1 218 ? 1.858 4.434 -6.631 1.00 68.06 218 ARG A O 1
ATOM 1618 N N . HIS A 1 219 ? 2.185 6.337 -7.780 1.00 59.41 219 HIS A N 1
ATOM 1619 C CA . HIS A 1 219 ? 2.203 7.204 -6.611 1.00 59.41 219 HIS A CA 1
ATOM 1620 C C . HIS A 1 219 ? 0.804 7.773 -6.409 1.00 59.41 219 HIS A C 1
ATOM 1622 O O . HIS A 1 219 ? 0.286 8.477 -7.273 1.00 59.41 219 HIS A O 1
ATOM 1628 N N . GLY A 1 220 ? 0.219 7.445 -5.260 1.00 51.53 220 GLY A N 1
ATOM 1629 C CA . GLY A 1 220 ? -1.126 7.847 -4.870 1.00 51.53 220 GLY A CA 1
ATOM 1630 C C . GLY A 1 220 ? -2.085 6.665 -4.896 1.00 51.53 220 GLY A C 1
ATOM 1631 O O . GLY A 1 220 ? -2.422 6.151 -5.963 1.00 51.53 220 GLY A O 1
ATOM 1632 N N . ALA A 1 221 ? -2.537 6.266 -3.704 1.00 47.66 221 ALA A N 1
ATOM 1633 C CA . ALA A 1 221 ? -3.915 5.823 -3.546 1.00 47.66 221 ALA A CA 1
ATOM 1634 C C . ALA A 1 221 ? -4.806 6.882 -4.208 1.00 47.66 221 ALA A C 1
ATOM 1636 O O . ALA A 1 221 ? -4.494 8.071 -4.108 1.00 47.66 221 ALA A O 1
ATOM 1637 N N . ASP A 1 222 ? -5.837 6.459 -4.931 1.00 47.44 222 ASP A N 1
ATOM 1638 C CA . ASP A 1 222 ? -6.795 7.374 -5.541 1.00 47.44 222 ASP A CA 1
ATOM 1639 C C . ASP A 1 222 ? -7.266 8.376 -4.464 1.00 47.44 222 ASP A C 1
ATOM 1641 O O . ASP A 1 222 ? -7.859 7.941 -3.467 1.00 47.44 222 ASP A O 1
ATOM 1645 N N . PRO A 1 223 ? -6.959 9.686 -4.583 1.00 46.69 223 PRO A N 1
ATOM 1646 C CA . PRO A 1 223 ? -7.406 10.679 -3.612 1.00 46.69 223 PRO A CA 1
ATOM 1647 C C . PRO A 1 223 ? -8.921 10.606 -3.437 1.00 46.69 223 PRO A C 1
ATOM 1649 O O . PRO A 1 223 ? -9.411 10.710 -2.322 1.00 46.69 223 PRO A O 1
ATOM 1652 N N . GLY A 1 224 ? -9.654 10.280 -4.510 1.00 50.12 224 GLY A N 1
ATOM 1653 C CA . GLY A 1 224 ? -11.096 10.094 -4.469 1.00 50.12 224 GLY A CA 1
ATOM 1654 C C . GLY A 1 224 ? -11.546 8.873 -3.669 1.00 50.12 224 GLY A C 1
ATOM 1655 O O . GLY A 1 224 ? -12.630 8.903 -3.104 1.00 50.12 224 GLY A O 1
ATOM 1656 N N . GLU A 1 225 ? -10.752 7.806 -3.567 1.00 48.88 225 GLU A N 1
ATOM 1657 C CA . GLU A 1 225 ? -11.127 6.619 -2.791 1.00 48.88 225 GLU A CA 1
ATOM 1658 C C . GLU A 1 225 ? -10.874 6.823 -1.299 1.00 48.88 225 GLU A C 1
ATOM 1660 O O . GLU A 1 225 ? -11.744 6.510 -0.490 1.00 48.88 225 GLU A O 1
ATOM 1665 N N . SER A 1 226 ? -9.744 7.433 -0.935 1.00 53.53 226 SER A N 1
ATOM 1666 C CA . SER A 1 226 ? -9.477 7.820 0.456 1.00 53.53 226 SER A CA 1
ATOM 1667 C C . SER A 1 226 ? -10.417 8.931 0.926 1.00 53.53 226 SER A C 1
ATOM 1669 O O . SER A 1 226 ? -10.960 8.827 2.022 1.00 53.53 226 SER A O 1
ATOM 1671 N N . ASP A 1 227 ? -10.706 9.929 0.084 1.00 56.00 227 ASP A N 1
ATOM 1672 C CA . ASP A 1 227 ? -11.665 10.992 0.399 1.00 56.00 227 ASP A CA 1
ATOM 1673 C C . ASP A 1 227 ? -13.108 10.479 0.412 1.00 56.00 227 ASP A C 1
ATOM 1675 O O . ASP A 1 227 ? -13.912 10.943 1.215 1.00 56.00 227 ASP A O 1
ATOM 1679 N N . ARG A 1 228 ? -13.465 9.488 -0.418 1.00 56.12 228 ARG A N 1
ATOM 1680 C CA . ARG A 1 228 ? -14.796 8.861 -0.378 1.00 56.12 228 ARG A CA 1
ATOM 1681 C C . ARG A 1 228 ? -14.950 7.928 0.813 1.00 56.12 228 ARG A C 1
ATOM 1683 O O . ARG A 1 228 ? -16.033 7.906 1.392 1.00 56.12 228 ARG A O 1
ATOM 1690 N N . ILE A 1 229 ? -13.912 7.188 1.206 1.00 63.56 229 ILE A N 1
ATOM 1691 C CA . ILE A 1 229 ? -13.919 6.402 2.447 1.00 63.56 229 ILE A CA 1
ATOM 1692 C C . ILE A 1 229 ? -14.014 7.355 3.640 1.00 63.56 229 ILE A C 1
ATOM 1694 O O . ILE A 1 229 ? -14.936 7.209 4.431 1.00 63.56 229 ILE A O 1
ATOM 1698 N N . ALA A 1 230 ? -13.180 8.395 3.711 1.00 60.91 230 ALA A N 1
ATOM 1699 C CA . ALA A 1 230 ? -13.240 9.404 4.770 1.00 60.91 230 ALA A CA 1
ATOM 1700 C C . ALA A 1 230 ? -14.581 10.161 4.785 1.00 60.91 230 ALA A C 1
ATOM 1702 O O . ALA A 1 230 ? -15.145 10.419 5.847 1.00 60.91 230 ALA A O 1
ATOM 1703 N N . GLY A 1 231 ? -15.129 10.480 3.613 1.00 59.41 231 GLY A N 1
ATOM 1704 C CA . GLY A 1 231 ? -16.440 11.103 3.456 1.00 59.41 231 GLY A CA 1
ATOM 1705 C C . GLY A 1 231 ? -17.578 10.174 3.880 1.00 59.41 231 GLY A C 1
ATOM 1706 O O . GLY A 1 231 ? -18.525 10.622 4.517 1.00 59.41 231 GLY A O 1
ATOM 1707 N N . THR A 1 232 ? -17.469 8.872 3.609 1.00 63.09 232 THR A N 1
ATOM 1708 C CA . THR A 1 232 ? -18.438 7.862 4.065 1.00 63.09 232 THR A CA 1
ATOM 1709 C C . THR A 1 232 ? -18.324 7.625 5.573 1.00 63.09 232 THR A C 1
ATOM 1711 O O . THR A 1 232 ? -19.351 7.582 6.243 1.00 63.09 232 THR A O 1
ATOM 1714 N N . GLU A 1 233 ? -17.109 7.550 6.131 1.00 66.00 233 GLU A N 1
ATOM 1715 C CA . GLU A 1 233 ? -16.842 7.501 7.579 1.00 66.00 233 GLU A CA 1
ATOM 1716 C C . GLU A 1 233 ? -17.483 8.699 8.294 1.00 66.00 233 GLU A C 1
ATOM 1718 O O . GLU A 1 233 ? -18.159 8.535 9.309 1.00 66.00 233 GLU A O 1
ATOM 1723 N N . GLN A 1 234 ? -17.335 9.905 7.736 1.00 68.38 234 GLN A N 1
ATOM 1724 C CA . GLN A 1 234 ? -17.939 11.122 8.280 1.00 68.38 234 GLN A CA 1
ATOM 1725 C C . GLN A 1 234 ? -19.4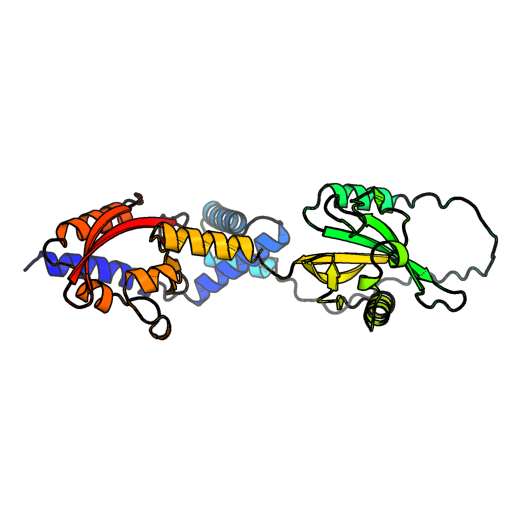65 11.127 8.167 1.00 68.38 234 GLN A C 1
ATOM 1727 O O . GLN A 1 234 ? -20.142 11.397 9.159 1.00 68.38 234 GLN A O 1
ATOM 1732 N N . LEU A 1 235 ? -20.016 10.814 6.989 1.00 64.50 235 LEU A N 1
ATOM 1733 C CA . LEU A 1 235 ? -21.464 10.802 6.754 1.00 64.50 235 LEU A CA 1
ATOM 1734 C C . LEU A 1 235 ? -22.180 9.730 7.587 1.00 64.50 235 LEU A C 1
ATOM 1736 O O . LEU A 1 235 ? -23.291 9.966 8.056 1.00 64.50 235 LEU A O 1
ATOM 1740 N N . ALA A 1 236 ? -21.547 8.574 7.796 1.00 70.06 236 ALA A N 1
ATOM 1741 C CA . ALA A 1 236 ? -22.083 7.479 8.603 1.00 70.06 236 ALA A CA 1
ATOM 1742 C C . ALA A 1 236 ? -21.701 7.566 10.094 1.00 70.06 236 ALA A C 1
ATOM 1744 O O . ALA A 1 236 ? -22.132 6.722 10.877 1.00 70.06 236 ALA A O 1
ATOM 1745 N N . ASN A 1 237 ? -20.897 8.560 10.490 1.00 79.19 237 ASN A N 1
ATOM 1746 C CA . ASN A 1 237 ? -20.301 8.685 11.821 1.00 79.19 237 ASN A CA 1
ATOM 1747 C C . ASN A 1 237 ? -19.634 7.381 12.317 1.00 79.19 237 ASN A C 1
ATOM 1749 O O . ASN A 1 237 ? -19.795 6.977 13.470 1.00 79.19 237 ASN A O 1
ATOM 1753 N N . LEU A 1 238 ? -18.899 6.722 11.421 1.00 80.62 238 LEU A N 1
ATOM 1754 C CA . LEU A 1 238 ? -18.191 5.468 11.654 1.00 80.62 238 LEU A CA 1
ATOM 1755 C C . LEU A 1 238 ? -16.693 5.748 11.779 1.00 80.62 238 LEU A C 1
ATOM 1757 O O . LEU A 1 238 ? -16.092 6.303 10.866 1.00 80.62 238 LEU A O 1
ATOM 1761 N N . GLY A 1 239 ? -16.087 5.335 12.887 1.00 77.38 239 GLY A N 1
ATOM 1762 C CA . GLY A 1 239 ? -14.635 5.299 13.037 1.00 77.38 239 GLY A CA 1
ATOM 1763 C C . GLY A 1 239 ? -14.157 3.861 13.172 1.00 77.38 239 GLY A C 1
ATOM 1764 O O . GLY A 1 239 ? -14.863 3.030 13.738 1.00 77.38 239 GLY A O 1
ATOM 1765 N N . TRP A 1 240 ? -12.957 3.581 12.679 1.00 77.88 240 TRP A N 1
ATOM 1766 C CA . TRP A 1 240 ? -12.242 2.336 12.951 1.00 77.88 240 TRP A CA 1
ATOM 1767 C C . TRP A 1 240 ? -10.994 2.603 13.790 1.00 77.88 240 TRP A C 1
ATOM 1769 O O . TRP A 1 240 ? -10.420 3.703 13.760 1.00 77.88 240 TRP A O 1
ATOM 1779 N N . GLY A 1 241 ? -10.609 1.588 14.551 1.00 75.88 241 GLY A N 1
ATOM 1780 C CA . GLY A 1 241 ? -9.356 1.509 15.277 1.00 75.88 241 GLY A CA 1
ATOM 1781 C C . GLY A 1 241 ? -8.685 0.179 14.970 1.00 75.88 241 GLY A C 1
ATOM 1782 O O . GLY A 1 241 ? -9.293 -0.735 14.430 1.00 75.88 241 GLY A O 1
ATOM 1783 N N . GLU A 1 242 ? -7.406 0.098 15.266 1.00 72.88 242 GLU A N 1
ATOM 1784 C CA . GLU A 1 242 ? -6.627 -1.110 15.115 1.00 72.88 242 GLU A CA 1
ATOM 1785 C C . GLU A 1 242 ? -5.628 -1.165 16.252 1.00 72.88 242 GLU A C 1
ATOM 1787 O O . GLU A 1 242 ? -4.975 -0.166 16.562 1.00 72.88 242 GLU A O 1
ATOM 1792 N N . TRP A 1 243 ? -5.493 -2.337 16.850 1.00 70.56 243 TRP A N 1
ATOM 1793 C CA . TRP A 1 243 ? -4.455 -2.604 17.821 1.00 70.56 243 TRP A CA 1
ATOM 1794 C C . TRP A 1 243 ? -3.642 -3.808 17.378 1.00 70.56 243 TRP A C 1
ATOM 1796 O O . TRP A 1 243 ? -4.152 -4.927 17.304 1.00 70.56 243 TRP A O 1
ATOM 1806 N N . ASP A 1 244 ? -2.370 -3.572 17.084 1.00 68.94 244 ASP A N 1
ATOM 1807 C CA . ASP A 1 244 ? -1.391 -4.622 16.876 1.00 68.94 244 ASP A CA 1
ATOM 1808 C C . ASP A 1 244 ? -0.856 -5.068 18.245 1.00 68.94 244 ASP A C 1
ATOM 1810 O O . ASP A 1 244 ? -0.159 -4.328 18.940 1.00 68.94 244 ASP A O 1
ATOM 1814 N N . LEU A 1 245 ? -1.218 -6.281 18.663 1.00 64.94 245 LEU A N 1
ATOM 1815 C CA . LEU A 1 245 ? -0.856 -6.821 19.977 1.00 64.94 245 LEU A CA 1
ATOM 1816 C C . LEU A 1 245 ? 0.584 -7.349 20.022 1.00 64.94 245 LEU A C 1
ATOM 1818 O O . LEU A 1 245 ? 1.095 -7.634 21.104 1.00 64.94 245 LEU A O 1
ATOM 1822 N N . VAL A 1 246 ? 1.245 -7.479 18.868 1.00 63.47 246 VAL A N 1
ATOM 1823 C CA . VAL A 1 246 ? 2.636 -7.937 18.773 1.00 63.47 246 VAL A CA 1
ATOM 1824 C C . VAL A 1 246 ? 3.595 -6.781 19.047 1.00 63.47 246 VAL A C 1
ATOM 1826 O O . VAL A 1 246 ? 4.531 -6.925 19.828 1.00 63.47 246 VAL A O 1
ATOM 1829 N N . SER A 1 247 ? 3.350 -5.636 18.414 1.00 61.53 247 SER A N 1
ATOM 1830 C CA . SER A 1 247 ? 4.127 -4.401 18.564 1.00 61.53 247 SER A CA 1
ATOM 1831 C C . SER A 1 247 ? 3.611 -3.493 19.683 1.00 61.53 247 SER A C 1
ATOM 1833 O O . SER A 1 247 ? 4.356 -2.657 20.191 1.00 61.53 247 SER A O 1
ATOM 1835 N N . GLY A 1 248 ? 2.341 -3.642 20.066 1.00 62.09 248 GLY A N 1
ATOM 1836 C CA . GLY A 1 248 ? 1.641 -2.739 20.975 1.00 62.09 248 GLY A CA 1
ATOM 1837 C C . GLY A 1 248 ? 1.142 -1.449 20.312 1.00 62.09 248 GLY A C 1
ATOM 1838 O O . GLY A 1 248 ? 0.610 -0.592 21.018 1.00 62.09 248 GLY A O 1
ATOM 1839 N N . GLU A 1 249 ? 1.301 -1.284 18.993 1.00 67.25 249 GLU A N 1
ATOM 1840 C CA . GLU A 1 249 ? 0.867 -0.084 18.273 1.00 67.25 249 GLU A CA 1
ATOM 1841 C C . GLU A 1 249 ? -0.664 -0.006 18.187 1.00 67.25 249 GLU A C 1
ATOM 1843 O O . GLU A 1 249 ? -1.333 -0.953 17.771 1.00 67.25 249 GLU A O 1
ATOM 1848 N N . VAL A 1 250 ? -1.221 1.155 18.539 1.00 73.50 250 VAL A N 1
ATOM 1849 C CA . VAL A 1 250 ? -2.647 1.458 18.379 1.00 73.50 250 VAL A CA 1
ATOM 1850 C C . VAL A 1 250 ? -2.806 2.540 17.321 1.00 73.50 250 VAL A C 1
ATOM 1852 O O . VAL A 1 250 ? -2.170 3.593 17.387 1.00 73.50 250 VAL A O 1
ATOM 1855 N N . ARG A 1 251 ? -3.690 2.306 16.354 1.00 75.38 251 ARG A N 1
ATOM 1856 C CA . ARG A 1 251 ? -3.973 3.224 15.251 1.00 75.38 251 ARG A CA 1
ATOM 1857 C C . ARG A 1 251 ? -5.453 3.528 15.188 1.00 75.38 251 ARG A C 1
ATOM 1859 O O . ARG A 1 251 ? -6.281 2.629 15.227 1.00 75.38 251 ARG A O 1
ATOM 1866 N N . TRP A 1 252 ? -5.788 4.803 15.062 1.00 79.62 252 TRP A N 1
ATOM 1867 C CA . TRP A 1 252 ? -7.164 5.276 14.960 1.00 79.62 252 TRP A CA 1
ATOM 1868 C C . TRP A 1 252 ? -7.380 6.002 13.637 1.00 79.62 252 TRP A C 1
ATOM 1870 O O . TRP A 1 252 ? -6.542 6.798 13.210 1.00 79.62 252 TRP A O 1
ATOM 1880 N N . SER A 1 253 ? -8.537 5.769 13.022 1.00 79.44 253 SER A N 1
ATOM 1881 C CA . SER A 1 253 ? -9.052 6.623 11.950 1.00 79.44 253 SER A CA 1
ATOM 1882 C C . SER A 1 253 ? -9.253 8.060 12.436 1.00 79.44 253 SER A C 1
ATOM 1884 O O . SER A 1 253 ? -9.537 8.309 13.612 1.00 79.44 253 SER A O 1
ATOM 1886 N N . ALA A 1 254 ? -9.191 9.025 11.514 1.00 83.81 254 ALA A N 1
ATOM 1887 C CA . ALA A 1 254 ? -9.481 10.424 11.831 1.00 83.81 254 ALA A CA 1
ATOM 1888 C C . ALA A 1 254 ? -10.896 10.607 12.410 1.00 83.81 254 ALA A C 1
ATOM 1890 O O . ALA A 1 254 ? -11.122 11.505 13.221 1.00 83.81 254 ALA A O 1
ATOM 1891 N N . GLN A 1 255 ? -11.854 9.762 12.012 1.00 83.38 255 GLN A N 1
ATOM 1892 C CA . GLN A 1 255 ? -13.221 9.833 12.513 1.00 83.38 255 GLN A CA 1
ATOM 1893 C C . GLN A 1 255 ? -13.354 9.354 13.961 1.00 83.38 255 GLN A C 1
ATOM 1895 O O . GLN A 1 255 ? -14.141 9.937 14.706 1.00 83.38 255 GLN A O 1
ATOM 1900 N N . LEU A 1 256 ? -12.550 8.383 14.406 1.00 81.56 256 LEU A N 1
ATOM 1901 C CA . LEU A 1 256 ? -12.589 7.915 15.793 1.00 81.56 256 LEU A CA 1
ATOM 1902 C C . LEU A 1 256 ? -12.175 9.027 16.774 1.00 81.56 256 LEU A C 1
ATOM 1904 O O . LEU A 1 256 ? -12.852 9.243 17.778 1.00 81.56 256 LEU A O 1
ATOM 1908 N N . TYR A 1 257 ? -11.172 9.840 16.420 1.00 83.75 257 TYR A N 1
ATOM 1909 C CA . TYR A 1 257 ? -10.825 11.054 17.175 1.00 83.75 257 TYR A CA 1
ATOM 1910 C C . TYR A 1 257 ? -11.996 12.042 17.286 1.00 83.75 257 TYR A C 1
ATOM 1912 O O . TYR A 1 257 ? -12.235 12.596 18.357 1.00 83.75 257 TYR A O 1
ATOM 1920 N N . ARG A 1 258 ? -12.780 12.230 16.214 1.00 86.62 258 ARG A N 1
ATOM 1921 C CA . ARG A 1 258 ? -13.967 13.108 16.234 1.00 86.62 258 ARG A CA 1
ATOM 1922 C C . ARG A 1 258 ? -15.101 12.535 17.082 1.00 86.62 258 ARG A C 1
ATOM 1924 O O . ARG A 1 258 ? -15.729 13.282 17.828 1.00 86.62 258 ARG A O 1
ATOM 1931 N N . ILE A 1 259 ? -15.342 11.224 17.007 1.00 83.12 259 ILE A N 1
ATOM 1932 C CA . ILE A 1 259 ? -16.353 10.529 17.823 1.00 83.12 259 ILE A CA 1
ATOM 1933 C C . ILE A 1 259 ? -16.053 10.727 19.315 1.00 83.12 259 ILE A C 1
ATOM 1935 O O . ILE A 1 259 ? -16.951 11.109 20.079 1.00 83.12 259 ILE A O 1
ATOM 1939 N N . TYR A 1 260 ? -14.786 10.540 19.697 1.00 83.12 260 TYR A N 1
ATOM 1940 C CA . TYR A 1 260 ? -14.295 10.718 21.064 1.00 83.12 260 TYR A CA 1
ATOM 1941 C C . TYR A 1 260 ? -14.027 12.179 21.465 1.00 83.12 260 TYR A C 1
ATOM 1943 O O . TYR A 1 260 ? -13.679 12.422 22.616 1.00 83.12 260 TYR A O 1
ATOM 1951 N N . GLU A 1 261 ? -14.220 13.149 20.561 1.00 90.06 261 GLU A N 1
ATOM 1952 C CA . GLU A 1 261 ? -13.916 14.577 20.780 1.00 90.06 261 GLU A CA 1
ATOM 1953 C C . GLU A 1 261 ? -12.484 14.808 21.300 1.00 90.06 261 GLU A C 1
ATOM 1955 O O . GLU A 1 261 ? -12.250 15.625 22.191 1.00 90.06 261 GLU A O 1
ATOM 1960 N N . ARG A 1 262 ? -11.521 14.062 20.746 1.00 86.56 262 ARG A N 1
ATOM 1961 C CA . ARG A 1 262 ? -10.115 14.058 21.160 1.00 86.56 262 ARG A CA 1
ATOM 1962 C C . ARG A 1 262 ? -9.222 14.720 20.113 1.00 86.56 262 ARG A C 1
ATOM 1964 O O . ARG A 1 262 ? -9.409 14.516 18.916 1.00 86.56 262 ARG A O 1
ATOM 1971 N N . ASP A 1 263 ? -8.219 15.462 20.576 1.00 89.38 263 ASP A N 1
ATOM 1972 C CA . ASP A 1 263 ? -7.150 15.991 19.726 1.00 89.38 263 ASP A CA 1
ATOM 1973 C C . ASP A 1 263 ? -6.250 14.842 19.216 1.00 89.38 263 ASP A C 1
ATOM 1975 O O . ASP A 1 263 ? -5.678 14.121 20.040 1.00 89.38 263 ASP A O 1
ATOM 1979 N N . PRO A 1 264 ? -6.092 14.657 17.889 1.00 84.62 264 PRO A N 1
ATOM 1980 C CA . PRO A 1 264 ? -5.187 13.657 17.320 1.00 84.62 264 PRO A CA 1
ATOM 1981 C C . PRO A 1 264 ? -3.740 13.744 17.820 1.00 84.62 264 PRO A C 1
ATOM 1983 O O . PRO A 1 264 ? -3.052 12.726 17.853 1.00 84.62 264 PRO A O 1
ATOM 1986 N N . ALA A 1 265 ? -3.278 14.924 18.249 1.00 88.88 265 ALA A N 1
ATOM 1987 C CA . ALA A 1 265 ? -1.937 15.101 18.807 1.00 88.88 265 ALA A CA 1
ATOM 1988 C C . ALA A 1 265 ? -1.719 14.343 20.131 1.00 88.88 265 ALA A C 1
ATOM 1990 O O . ALA A 1 265 ? -0.579 14.065 20.499 1.00 88.88 265 ALA A O 1
ATOM 1991 N N . LEU A 1 266 ? -2.797 13.982 20.836 1.00 82.38 266 LEU A N 1
ATOM 1992 C CA . LEU A 1 266 ? -2.750 13.196 22.071 1.00 82.38 266 LEU A CA 1
ATOM 1993 C C . LEU A 1 266 ? -2.724 11.677 21.826 1.00 82.38 266 LEU A C 1
ATOM 1995 O O . LEU A 1 266 ? -2.674 10.909 22.788 1.00 82.38 266 LEU A O 1
ATOM 1999 N N . GLY A 1 267 ? -2.800 11.234 20.566 1.00 82.50 267 GLY A N 1
ATOM 2000 C CA . GLY A 1 267 ? -2.847 9.818 20.192 1.00 82.50 267 GLY A CA 1
ATOM 2001 C C . GLY A 1 267 ? -4.126 9.091 20.643 1.00 82.50 267 GLY A C 1
ATOM 2002 O O . GLY A 1 267 ? -5.044 9.727 21.164 1.00 82.50 267 GLY A O 1
ATOM 2003 N N . PRO A 1 268 ? -4.229 7.768 20.431 1.00 82.06 268 PRO A N 1
ATOM 2004 C CA . PRO A 1 268 ? -5.370 6.958 20.872 1.00 82.06 268 PRO A CA 1
ATOM 2005 C C . PRO A 1 268 ? -5.616 7.017 22.385 1.00 82.06 268 PRO A C 1
ATOM 2007 O O . PRO A 1 268 ? -4.715 7.348 23.155 1.00 82.06 268 PRO A O 1
ATOM 2010 N N . LEU A 1 269 ? -6.831 6.669 22.825 1.00 76.19 269 LEU A N 1
ATOM 2011 C CA . LEU A 1 269 ? -7.125 6.562 24.258 1.00 76.19 269 LEU A CA 1
ATOM 2012 C C . LEU A 1 269 ? -6.289 5.461 24.915 1.00 76.19 269 LEU A C 1
ATOM 2014 O O . LEU A 1 269 ? -6.236 4.329 24.433 1.00 76.19 269 LEU A O 1
ATOM 2018 N N . SER A 1 270 ? -5.715 5.779 26.070 1.00 75.19 270 SER A N 1
ATOM 2019 C CA . SER A 1 270 ? -5.156 4.783 26.980 1.00 75.19 270 SER A CA 1
ATOM 2020 C C . SER A 1 270 ? -6.255 3.995 27.704 1.00 75.19 270 SER A C 1
ATOM 2022 O O . SER A 1 270 ? -7.426 4.390 27.743 1.00 75.19 270 SER A O 1
ATOM 2024 N N . ASN A 1 271 ? -5.874 2.892 28.352 1.00 62.62 271 ASN A N 1
ATOM 2025 C CA . ASN A 1 271 ? -6.801 2.084 29.152 1.00 62.62 271 ASN A CA 1
ATOM 2026 C C . ASN A 1 271 ? -7.434 2.900 30.285 1.00 62.62 271 ASN A C 1
ATOM 2028 O O . ASN A 1 271 ? -8.642 2.840 30.490 1.00 62.62 271 ASN A O 1
ATOM 2032 N N . GLN A 1 272 ? -6.627 3.706 30.980 1.00 70.62 272 GLN A N 1
ATOM 2033 C CA . GLN A 1 272 ? -7.101 4.537 32.084 1.00 70.62 272 GLN A CA 1
ATOM 2034 C C . GLN A 1 272 ? -8.109 5.587 31.603 1.00 70.62 272 GLN A C 1
ATOM 2036 O O . GLN A 1 272 ? -9.123 5.820 32.257 1.00 70.62 272 GLN A O 1
ATOM 2041 N N . GLU A 1 273 ? -7.860 6.207 30.448 1.00 77.38 273 GLU A N 1
ATOM 2042 C CA . GLU A 1 273 ? -8.803 7.164 29.866 1.00 77.38 273 GLU A CA 1
ATOM 2043 C C . GLU A 1 273 ? -10.082 6.463 29.396 1.00 77.38 273 GLU A C 1
ATOM 2045 O O . GLU A 1 273 ? -11.176 6.968 29.630 1.00 77.38 273 GLU A O 1
ATOM 2050 N N . THR A 1 274 ? -9.971 5.270 28.807 1.00 76.62 274 THR A N 1
ATOM 2051 C CA . THR A 1 274 ? -11.130 4.464 28.395 1.00 76.62 274 THR A CA 1
ATOM 2052 C C . THR A 1 274 ? -12.016 4.105 29.591 1.00 76.62 274 THR A C 1
ATOM 2054 O O . THR A 1 274 ? -13.238 4.241 29.518 1.00 76.62 274 THR A O 1
ATOM 2057 N N . GLU A 1 275 ? -11.417 3.712 30.717 1.00 73.62 275 GLU A N 1
ATOM 2058 C CA . GLU A 1 275 ? -12.137 3.453 31.969 1.00 73.62 275 GLU A CA 1
ATOM 2059 C C . GLU A 1 275 ? -12.776 4.720 32.547 1.00 73.62 275 GLU A C 1
ATOM 2061 O O . GLU A 1 275 ? -13.909 4.667 33.021 1.00 73.62 275 GLU A O 1
ATOM 2066 N N . ALA A 1 276 ? -12.103 5.871 32.464 1.00 79.38 276 ALA A N 1
ATOM 2067 C CA . ALA A 1 276 ? -12.647 7.142 32.941 1.00 79.38 276 ALA A CA 1
ATOM 2068 C C . ALA A 1 276 ? -13.855 7.626 32.116 1.00 79.38 276 ALA A C 1
ATOM 2070 O O . ALA A 1 276 ? -14.732 8.314 32.648 1.00 79.38 276 ALA A O 1
ATOM 2071 N N . LEU A 1 277 ? -13.918 7.267 30.828 1.00 80.31 277 LEU A N 1
ATOM 2072 C CA . LEU A 1 277 ? -15.069 7.536 29.963 1.00 80.31 277 LEU A CA 1
ATOM 2073 C C . LEU A 1 277 ? -16.208 6.521 30.159 1.00 80.31 277 LEU A C 1
ATOM 2075 O O . LEU A 1 277 ? -17.325 6.785 29.714 1.00 80.31 277 LEU A O 1
ATOM 2079 N N . ALA A 1 278 ? -15.970 5.369 30.790 1.00 77.88 278 ALA A N 1
ATOM 2080 C CA . ALA A 1 278 ? -16.988 4.336 30.949 1.00 77.88 278 ALA A CA 1
ATOM 2081 C C . ALA A 1 278 ? -18.079 4.742 31.955 1.00 77.88 278 ALA A C 1
ATOM 2083 O O . ALA A 1 278 ? -17.819 5.289 33.026 1.00 77.88 278 ALA A O 1
ATOM 2084 N N . VAL A 1 279 ? -19.327 4.411 31.623 1.00 83.44 279 VAL A N 1
ATOM 2085 C CA . VAL A 1 279 ? -20.465 4.512 32.545 1.00 83.44 279 VAL A CA 1
ATOM 2086 C C . VAL A 1 279 ? -20.467 3.289 33.470 1.00 83.44 279 VAL A C 1
ATOM 2088 O O . VAL A 1 279 ? -20.341 2.152 33.008 1.00 83.44 279 VAL A O 1
ATOM 2091 N N . ALA A 1 280 ? -20.570 3.511 34.783 1.00 81.38 280 ALA A N 1
ATOM 2092 C CA . ALA A 1 280 ? -20.430 2.456 35.792 1.00 81.38 280 ALA A CA 1
ATOM 2093 C C . ALA A 1 280 ? -21.511 1.372 35.655 1.00 81.38 280 ALA A C 1
ATOM 2095 O O . ALA A 1 280 ? -21.231 0.184 35.800 1.00 81.38 280 ALA A O 1
ATOM 2096 N N . GLU A 1 281 ? -22.728 1.777 35.302 1.00 84.00 281 GLU A N 1
ATOM 2097 C CA . GLU A 1 281 ? -23.881 0.906 35.083 1.00 84.00 281 GLU A CA 1
ATOM 2098 C C . GLU A 1 281 ? -23.691 -0.048 33.893 1.00 84.00 281 GLU A C 1
ATOM 2100 O O . GLU A 1 281 ? -24.298 -1.115 33.868 1.00 84.00 281 GLU A O 1
ATOM 2105 N N . ASP A 1 282 ? -22.815 0.290 32.940 1.00 77.75 282 ASP A N 1
ATOM 2106 C CA . ASP A 1 282 ? -22.513 -0.544 31.770 1.00 77.75 282 ASP A CA 1
ATOM 2107 C C . ASP A 1 282 ? -21.345 -1.519 32.037 1.00 77.75 282 ASP A C 1
ATOM 2109 O O . ASP A 1 282 ? -20.883 -2.215 31.130 1.00 77.75 282 ASP A O 1
ATOM 2113 N N . ALA A 1 283 ? -20.850 -1.614 33.279 1.00 75.62 283 ALA A N 1
ATOM 2114 C CA . ALA A 1 283 ? -19.798 -2.565 33.647 1.00 75.62 283 ALA A CA 1
ATOM 2115 C C . ALA A 1 283 ? -20.143 -4.040 33.343 1.00 75.62 283 ALA A C 1
ATOM 2117 O O . ALA A 1 283 ? -19.281 -4.719 32.780 1.00 75.62 283 ALA A O 1
ATOM 2118 N N . PRO A 1 284 ? -21.368 -4.547 33.614 1.00 74.56 284 PRO A N 1
ATOM 2119 C CA . PRO A 1 284 ? -21.728 -5.924 33.268 1.00 74.56 284 PRO A CA 1
ATOM 2120 C C . PRO A 1 284 ? -21.697 -6.193 31.758 1.00 74.56 284 PRO A C 1
ATOM 2122 O O . PRO A 1 284 ? -21.279 -7.266 31.333 1.00 74.56 284 PRO A O 1
AT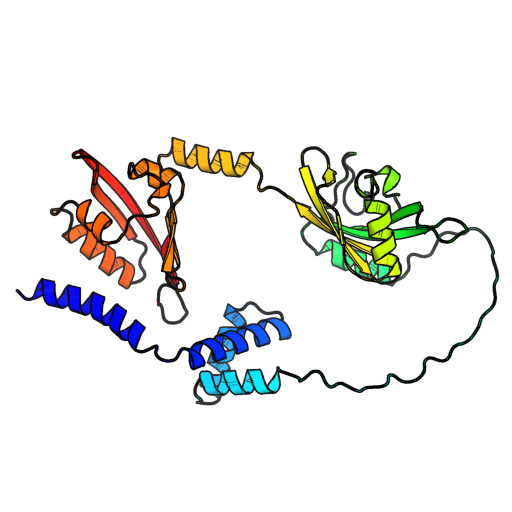OM 2125 N N . LEU A 1 285 ? -22.084 -5.206 30.939 1.00 68.31 285 LEU A N 1
ATOM 2126 C CA . LEU A 1 285 ? -22.051 -5.314 29.478 1.00 68.31 285 LEU A CA 1
ATOM 2127 C C . LEU A 1 285 ? -20.611 -5.445 28.965 1.00 68.31 285 LEU A C 1
ATOM 2129 O O . LEU A 1 285 ? -20.333 -6.268 28.097 1.00 68.31 285 LEU A O 1
ATOM 2133 N N . ARG A 1 286 ? -19.686 -4.654 29.523 1.00 71.38 286 ARG A N 1
ATOM 2134 C CA . ARG A 1 286 ? -18.260 -4.723 29.167 1.00 71.38 286 ARG A CA 1
ATOM 2135 C C . ARG A 1 286 ? -17.627 -6.048 29.579 1.00 71.38 286 ARG A C 1
ATOM 2137 O O . ARG A 1 286 ? -16.814 -6.573 28.827 1.00 71.38 286 ARG A O 1
ATOM 2144 N N . LEU A 1 287 ? -18.014 -6.591 30.733 1.00 72.94 287 LEU A N 1
ATOM 2145 C CA . LEU A 1 287 ? -17.540 -7.901 31.175 1.00 72.94 287 LEU A CA 1
ATOM 2146 C C . LEU A 1 287 ? -18.006 -9.008 30.219 1.00 72.94 287 LEU A C 1
ATOM 2148 O O . LEU A 1 287 ? -17.180 -9.765 29.724 1.00 72.94 287 LEU A O 1
ATOM 2152 N N . ALA A 1 288 ? -19.296 -9.034 29.871 1.00 68.00 288 ALA A N 1
ATOM 2153 C CA . ALA A 1 288 ? -19.832 -10.004 28.913 1.00 68.00 288 ALA A CA 1
ATOM 2154 C C . ALA A 1 288 ? -19.157 -9.904 27.531 1.00 68.00 288 ALA A C 1
ATOM 2156 O O . ALA A 1 288 ? -18.916 -10.916 26.873 1.00 68.00 288 ALA A O 1
ATOM 2157 N N . ALA A 1 289 ? -18.822 -8.686 27.097 1.00 68.56 289 ALA A N 1
ATOM 2158 C CA . ALA A 1 289 ? -18.082 -8.456 25.862 1.00 68.56 289 ALA A CA 1
ATOM 2159 C C . ALA A 1 289 ? -16.640 -8.983 25.921 1.00 68.56 289 ALA A C 1
ATOM 2161 O O . ALA A 1 289 ? -16.180 -9.585 24.953 1.00 68.56 289 ALA A O 1
ATOM 2162 N N . ALA A 1 290 ? -15.943 -8.801 27.047 1.00 71.06 290 ALA A N 1
ATOM 2163 C CA . ALA A 1 290 ? -14.610 -9.366 27.251 1.00 71.06 290 ALA A CA 1
ATOM 2164 C C . ALA A 1 290 ? -14.644 -10.903 27.218 1.00 71.06 290 ALA A C 1
ATOM 2166 O O . ALA A 1 290 ? -13.852 -11.516 26.510 1.00 71.06 290 ALA A O 1
ATOM 2167 N N . GLU A 1 291 ? -15.619 -11.523 27.886 1.00 71.12 291 GLU A N 1
ATOM 2168 C CA . GLU A 1 291 ? -15.792 -12.980 27.873 1.00 71.12 291 GLU A CA 1
ATOM 2169 C C . GLU A 1 291 ? -16.104 -13.521 26.466 1.00 71.12 291 GLU A C 1
ATOM 2171 O O . GLU A 1 291 ? -15.576 -14.556 26.064 1.00 71.12 291 GLU A O 1
ATOM 2176 N N . ALA A 1 292 ? -16.952 -12.834 25.693 1.00 67.25 292 ALA A N 1
ATOM 2177 C CA . ALA A 1 292 ? -17.226 -13.204 24.301 1.00 67.25 292 ALA A CA 1
ATOM 2178 C C . ALA A 1 292 ? -15.961 -13.119 23.436 1.00 67.25 292 ALA A C 1
ATOM 2180 O O . ALA A 1 292 ? -15.656 -14.036 22.670 1.00 67.25 292 ALA A O 1
ATOM 2181 N N . PHE A 1 293 ? -15.169 -12.064 23.621 1.00 71.38 293 PHE A N 1
ATOM 2182 C CA . PHE A 1 293 ? -13.897 -11.916 22.930 1.00 71.38 293 PHE A CA 1
ATOM 2183 C C . PHE A 1 293 ? -12.899 -13.025 23.297 1.00 71.38 293 PHE A C 1
ATOM 2185 O O . PHE A 1 293 ? -12.212 -13.551 22.420 1.00 71.38 293 PHE A O 1
ATOM 2192 N N . GLU A 1 294 ? -12.820 -13.431 24.565 1.00 72.50 294 GLU A N 1
ATOM 2193 C CA . GLU A 1 294 ? -11.977 -14.555 24.999 1.00 72.50 294 GLU A CA 1
ATOM 2194 C C . GLU A 1 294 ? -12.401 -15.878 24.349 1.00 72.50 294 GLU A C 1
ATOM 2196 O O . GLU A 1 294 ? -11.552 -16.653 23.908 1.00 72.50 294 GLU A O 1
ATOM 2201 N N . ARG A 1 295 ? -13.710 -16.095 24.173 1.00 72.75 295 ARG A N 1
ATOM 2202 C CA . ARG A 1 295 ? -14.263 -17.248 23.441 1.00 72.75 295 ARG A CA 1
ATOM 2203 C C . ARG A 1 295 ? -14.079 -17.179 21.921 1.00 72.75 295 ARG A C 1
ATOM 2205 O O . ARG A 1 295 ? -14.579 -18.045 21.209 1.00 72.75 295 ARG A O 1
ATOM 2212 N N . SER A 1 296 ? -13.328 -16.199 21.415 1.00 74.06 296 SER A N 1
ATOM 2213 C CA . SER A 1 296 ? -13.116 -15.966 19.980 1.00 74.06 296 SER A CA 1
ATOM 2214 C C . SER A 1 296 ? -14.407 -15.665 19.211 1.00 74.06 296 SER A C 1
ATOM 2216 O O . SER A 1 296 ? -14.502 -15.930 18.014 1.00 74.06 296 SER A O 1
ATOM 2218 N N . GLU A 1 297 ? -15.400 -15.093 19.890 1.00 74.38 297 GLU A N 1
ATOM 2219 C CA . GLU A 1 297 ? -16.628 -14.608 19.272 1.00 74.38 297 GLU A CA 1
ATOM 2220 C C . GLU A 1 297 ? -16.453 -13.142 18.855 1.00 74.38 297 GLU A C 1
ATOM 2222 O O . GLU A 1 297 ? -15.772 -12.356 19.520 1.00 74.38 297 GLU A O 1
ATOM 2227 N N . ARG A 1 298 ? -17.103 -12.757 17.753 1.00 71.31 298 ARG A N 1
ATOM 2228 C CA . ARG A 1 298 ? -17.201 -11.351 17.357 1.00 71.31 298 ARG A CA 1
ATOM 2229 C C . ARG A 1 298 ? -18.049 -10.605 18.379 1.00 71.31 298 ARG A C 1
ATOM 2231 O O . ARG A 1 298 ? -19.187 -10.991 18.649 1.00 71.31 298 ARG A O 1
ATOM 2238 N N . VAL A 1 299 ? -17.520 -9.502 18.891 1.00 73.62 299 VAL A N 1
ATOM 2239 C CA . VAL A 1 299 ? -18.228 -8.646 19.841 1.00 73.62 299 VAL A CA 1
ATOM 2240 C C . VAL A 1 299 ? -18.995 -7.578 19.071 1.00 73.62 299 VAL A C 1
ATOM 2242 O O . VAL A 1 299 ? -18.444 -6.930 18.187 1.00 73.62 299 VAL A O 1
ATOM 2245 N N . ASP A 1 300 ? -20.262 -7.371 19.416 1.00 79.69 300 ASP A N 1
ATOM 2246 C CA . ASP A 1 300 ? -21.084 -6.260 18.934 1.00 79.69 300 ASP A CA 1
ATOM 2247 C C . ASP A 1 300 ? -21.932 -5.762 20.103 1.00 79.69 300 ASP A C 1
ATOM 2249 O O . ASP A 1 300 ? -22.841 -6.451 20.568 1.00 79.69 300 ASP A O 1
ATOM 2253 N N . LEU A 1 301 ? -21.582 -4.594 20.636 1.00 77.25 301 LEU A N 1
ATOM 2254 C CA . LEU A 1 301 ? -22.222 -4.039 21.822 1.00 77.25 301 LEU A CA 1
ATOM 2255 C C . LEU A 1 301 ? -22.517 -2.558 21.623 1.00 77.25 301 LEU A C 1
ATOM 2257 O O . LEU A 1 301 ? -21.743 -1.833 21.009 1.00 77.25 301 LEU A O 1
ATOM 2261 N N . THR A 1 302 ? -23.621 -2.084 22.193 1.00 80.88 302 THR A N 1
ATOM 2262 C CA . THR A 1 302 ? -23.899 -0.647 22.299 1.00 80.88 302 THR A CA 1
ATOM 2263 C C . THR A 1 302 ? -23.762 -0.227 23.753 1.00 80.88 302 THR A C 1
ATOM 2265 O O . THR A 1 302 ? -24.527 -0.685 24.594 1.00 80.88 302 THR A O 1
ATOM 2268 N N . SER A 1 303 ? -22.783 0.629 24.044 1.00 77.25 303 SER A N 1
ATOM 2269 C CA . SER A 1 303 ? -22.471 1.111 25.393 1.00 77.25 303 SER A CA 1
ATOM 2270 C C . SER A 1 303 ? -22.578 2.625 25.488 1.00 77.25 303 SER A C 1
ATOM 2272 O O . SER A 1 303 ? -22.525 3.343 24.487 1.00 77.25 303 SER A O 1
ATOM 2274 N N . ARG A 1 304 ? -22.728 3.121 26.711 1.00 84.94 304 ARG A N 1
ATOM 2275 C CA . ARG A 1 304 ? -22.706 4.540 27.036 1.00 84.94 304 ARG A CA 1
ATOM 2276 C C . ARG A 1 304 ? -21.309 4.954 27.474 1.00 84.94 304 ARG A C 1
ATOM 2278 O O . ARG A 1 304 ? -20.692 4.316 28.326 1.00 84.94 304 ARG A O 1
ATOM 2285 N N . ILE A 1 305 ? -20.852 6.077 26.932 1.00 84.75 305 ILE A N 1
ATOM 2286 C CA . ILE A 1 305 ? -19.594 6.725 27.312 1.00 84.75 305 ILE A CA 1
ATOM 2287 C C . ILE A 1 305 ? -19.846 8.172 27.724 1.00 84.75 305 ILE A C 1
ATOM 2289 O O . ILE A 1 305 ? -20.719 8.847 27.174 1.00 84.75 305 ILE A O 1
ATOM 2293 N N . LYS A 1 306 ? -19.079 8.661 28.695 1.00 88.81 306 LYS A N 1
ATOM 2294 C CA . LYS A 1 306 ? -19.151 10.026 29.210 1.00 88.81 306 LYS A CA 1
ATOM 2295 C C . LYS A 1 306 ? -18.039 10.875 28.607 1.00 88.81 306 LYS A C 1
ATOM 2297 O O . LYS A 1 306 ? -16.904 10.799 29.053 1.00 88.81 306 LYS A O 1
ATOM 2302 N N . ILE A 1 307 ? -18.374 11.735 27.650 1.00 89.06 307 ILE A N 1
ATOM 2303 C CA . ILE A 1 307 ? -17.434 12.665 27.007 1.00 89.06 307 ILE A CA 1
ATOM 2304 C C . ILE A 1 307 ? -17.857 14.095 27.334 1.00 89.06 307 ILE A C 1
ATOM 2306 O O . ILE A 1 307 ? -19.018 14.457 27.145 1.00 89.06 307 ILE A O 1
ATOM 2310 N N . ASN A 1 308 ? -16.932 14.912 27.850 1.00 87.38 308 ASN A N 1
ATOM 2311 C CA . ASN A 1 308 ? -17.168 16.331 28.155 1.00 87.38 308 ASN A CA 1
ATOM 2312 C C . ASN A 1 308 ? -18.452 16.579 28.981 1.00 87.38 308 ASN A C 1
ATOM 2314 O O . ASN A 1 308 ? -19.217 17.510 28.725 1.00 87.38 308 ASN A O 1
ATOM 2318 N N . GLY A 1 309 ? -18.720 15.695 29.951 1.00 85.56 309 GLY A N 1
ATOM 2319 C CA . GLY A 1 309 ? -19.892 15.760 30.833 1.00 85.56 309 GLY A CA 1
ATOM 2320 C C . GLY A 1 309 ? -21.210 15.256 30.231 1.00 85.56 309 GLY A C 1
ATOM 2321 O O . GLY A 1 309 ? -22.216 15.242 30.936 1.00 85.56 309 GLY A O 1
ATOM 2322 N N . ARG A 1 310 ? -21.223 14.808 28.972 1.00 92.31 310 ARG A N 1
ATOM 2323 C CA . ARG A 1 310 ? -22.407 14.299 28.264 1.00 92.31 310 ARG A CA 1
ATOM 2324 C C . ARG A 1 310 ? -22.305 12.795 28.056 1.00 92.31 310 ARG A C 1
ATOM 2326 O O . ARG A 1 310 ? -21.209 12.265 27.897 1.00 92.31 310 ARG A O 1
ATOM 2333 N N . ILE A 1 311 ? -23.449 12.119 28.019 1.00 92.38 311 ILE A N 1
ATOM 2334 C CA . ILE A 1 311 ? -23.519 10.697 27.676 1.00 92.38 311 ILE A CA 1
ATOM 2335 C C . ILE A 1 311 ? -23.704 10.551 26.164 1.00 92.38 311 ILE A C 1
ATOM 2337 O O . ILE A 1 311 ? -24.654 11.097 25.602 1.00 92.38 311 ILE A O 1
ATOM 2341 N N . LYS A 1 312 ? -22.814 9.797 25.519 1.00 86.88 312 LYS A N 1
ATOM 2342 C CA . LYS A 1 312 ? -22.950 9.331 24.135 1.00 86.88 312 LYS A CA 1
ATOM 2343 C C . LYS A 1 312 ? -23.203 7.828 24.116 1.00 86.88 312 LYS A C 1
ATOM 2345 O O . LYS A 1 312 ? -22.698 7.111 24.973 1.00 86.88 312 LYS A O 1
ATOM 2350 N N . TYR A 1 313 ? -23.948 7.366 23.118 1.00 84.88 313 TYR A N 1
ATOM 2351 C CA . TYR A 1 313 ? -24.144 5.945 22.840 1.00 84.88 313 TYR A CA 1
ATOM 2352 C C . TYR A 1 313 ? -23.210 5.543 21.704 1.00 84.88 313 TYR A C 1
ATOM 2354 O O . TYR A 1 313 ? -23.257 6.141 20.629 1.00 84.88 313 TYR A O 1
ATOM 2362 N N . LEU A 1 314 ? -22.361 4.553 21.952 1.00 80.69 314 LEU A N 1
ATOM 2363 C CA . LEU A 1 314 ? -21.399 4.034 20.994 1.00 80.69 314 LEU A CA 1
ATOM 2364 C C . LEU A 1 314 ? -21.692 2.559 20.743 1.00 80.69 314 LEU A C 1
ATOM 2366 O O . LEU A 1 314 ? -21.667 1.753 21.674 1.00 80.69 314 LEU A O 1
ATOM 2370 N N . ARG A 1 315 ? -21.952 2.215 19.480 1.00 82.25 315 ARG A N 1
ATOM 2371 C CA . ARG A 1 315 ? -21.924 0.827 19.029 1.00 82.25 315 ARG A CA 1
ATOM 2372 C C . ARG A 1 315 ? -20.491 0.470 18.661 1.00 82.25 315 ARG A C 1
ATOM 2374 O O . ARG A 1 315 ? -19.928 1.076 17.754 1.00 82.25 315 ARG A O 1
ATOM 2381 N N . THR A 1 316 ? -19.939 -0.511 19.353 1.00 75.19 316 THR A N 1
ATOM 2382 C CA . THR A 1 316 ? -18.591 -1.022 19.142 1.00 75.19 316 THR A CA 1
ATOM 2383 C C . THR A 1 316 ? -18.695 -2.445 18.631 1.00 75.19 316 THR A C 1
ATOM 2385 O O . THR A 1 316 ? -19.305 -3.302 19.272 1.00 75.19 316 THR A O 1
ATOM 2388 N N . VAL A 1 317 ? -18.085 -2.681 17.478 1.00 75.62 317 VAL A N 1
ATOM 2389 C CA . VAL A 1 317 ? -17.871 -4.019 16.944 1.00 75.62 317 VAL A CA 1
ATOM 2390 C C . VAL A 1 317 ? -16.391 -4.314 17.097 1.00 75.62 317 VAL A C 1
ATOM 2392 O O . VAL A 1 317 ? -15.595 -3.499 16.645 1.00 75.62 317 VAL A O 1
ATOM 2395 N N . VAL A 1 318 ? -16.046 -5.435 17.725 1.00 75.06 318 VAL A N 1
ATOM 2396 C CA . VAL A 1 318 ? -14.652 -5.854 17.902 1.00 75.06 318 VAL A CA 1
ATOM 2397 C C . VAL A 1 318 ? -14.446 -7.226 17.285 1.00 75.06 318 VAL A C 1
ATOM 2399 O O . VAL A 1 318 ? -15.217 -8.155 17.550 1.00 75.06 318 VAL A O 1
ATOM 2402 N N . ASP A 1 319 ? -13.396 -7.346 16.483 1.00 75.00 319 ASP A N 1
ATOM 2403 C CA . ASP A 1 319 ? -12.945 -8.612 15.909 1.00 75.00 319 ASP A CA 1
ATOM 2404 C C . ASP A 1 319 ? -11.423 -8.758 16.050 1.00 75.00 319 ASP A C 1
ATOM 2406 O O . ASP A 1 319 ? -10.708 -7.773 16.244 1.00 75.00 319 ASP A O 1
ATOM 2410 N N . ALA A 1 320 ? -10.908 -9.985 15.979 1.00 76.00 320 ALA A N 1
ATOM 2411 C CA . ALA A 1 320 ? -9.480 -10.237 16.120 1.00 76.00 320 ALA A CA 1
ATOM 2412 C C . ALA A 1 320 ? -8.943 -11.289 15.156 1.00 76.00 320 ALA A C 1
ATOM 2414 O O . ALA A 1 320 ? -9.484 -12.385 15.013 1.00 76.00 320 ALA A O 1
ATOM 2415 N N . ILE A 1 321 ? -7.782 -10.985 14.579 1.00 74.88 321 ILE A N 1
ATOM 2416 C CA . ILE A 1 321 ? -6.940 -11.973 13.912 1.00 74.88 321 ILE A CA 1
ATOM 2417 C C . ILE A 1 321 ? -6.136 -12.695 14.983 1.00 74.88 321 ILE A C 1
ATOM 2419 O O . ILE A 1 321 ? -5.480 -12.057 15.808 1.00 74.88 321 ILE A O 1
ATOM 2423 N N . ARG A 1 322 ? -6.166 -14.025 14.945 1.00 77.19 322 ARG A N 1
ATOM 2424 C CA . ARG A 1 322 ? -5.523 -14.896 15.931 1.00 77.19 322 ARG A CA 1
ATOM 2425 C C . ARG A 1 322 ? -4.456 -15.777 15.293 1.00 77.19 322 ARG A C 1
ATOM 2427 O O . ARG A 1 322 ? -4.496 -16.044 14.092 1.00 77.19 322 ARG A O 1
ATOM 2434 N N . ASP A 1 323 ? -3.496 -16.208 16.101 1.00 76.25 323 ASP A N 1
ATOM 2435 C CA . ASP A 1 323 ? -2.510 -17.213 15.719 1.00 76.25 323 ASP A CA 1
ATOM 2436 C C . ASP A 1 323 ? -3.108 -18.635 15.718 1.00 76.25 323 ASP A C 1
ATOM 2438 O O . ASP A 1 323 ? -4.285 -18.850 16.012 1.00 76.25 323 ASP A O 1
ATOM 2442 N N . ALA A 1 324 ? -2.285 -19.631 15.378 1.00 67.06 324 ALA A N 1
ATOM 2443 C CA . ALA A 1 324 ? -2.706 -21.033 15.345 1.00 67.06 324 ALA A CA 1
ATOM 2444 C C . ALA A 1 324 ? -3.064 -21.613 16.730 1.00 67.06 324 ALA A C 1
ATOM 2446 O O . ALA A 1 324 ? -3.717 -22.651 16.795 1.00 67.06 324 ALA A O 1
ATOM 2447 N N . ALA A 1 325 ? -2.645 -20.959 17.816 1.00 71.06 325 ALA A N 1
ATOM 2448 C CA . ALA A 1 325 ? -2.964 -21.328 19.191 1.00 71.06 325 ALA A CA 1
ATOM 2449 C C . ALA A 1 325 ? -4.194 -20.571 19.737 1.00 71.06 325 ALA A C 1
ATOM 2451 O O . ALA A 1 325 ? -4.614 -20.825 20.863 1.00 71.06 325 ALA A O 1
ATOM 2452 N N . GLY A 1 326 ? -4.796 -19.676 18.943 1.00 67.81 326 GLY A N 1
ATOM 2453 C CA . GLY A 1 326 ? -5.977 -18.893 19.312 1.00 67.81 326 GLY A CA 1
ATOM 2454 C C . GLY A 1 326 ? -5.671 -17.553 19.992 1.00 67.81 326 GLY A C 1
ATOM 2455 O O . GLY A 1 326 ? -6.607 -16.829 20.353 1.00 67.81 326 GLY A O 1
ATOM 2456 N N . HIS A 1 327 ? -4.397 -17.174 20.134 1.00 72.12 327 HIS A N 1
ATOM 2457 C CA . HIS A 1 327 ? -4.027 -15.893 20.733 1.00 72.12 327 HIS A CA 1
ATOM 2458 C C . HIS A 1 327 ? -4.249 -14.748 19.745 1.00 72.12 327 HIS A C 1
ATOM 2460 O O . HIS A 1 327 ? -3.856 -14.859 18.581 1.00 72.12 327 HIS A O 1
ATOM 2466 N N . PRO A 1 328 ? -4.849 -13.629 20.177 1.00 67.75 328 PRO A N 1
ATOM 2467 C CA . PRO A 1 328 ? -5.060 -12.483 19.310 1.00 67.75 328 PRO A CA 1
ATOM 2468 C C . PRO A 1 328 ? -3.720 -11.813 18.970 1.00 67.75 328 PRO A C 1
ATOM 2470 O O . PRO A 1 328 ? -2.928 -11.476 19.846 1.00 67.75 328 PRO A O 1
ATOM 2473 N N . LEU A 1 329 ? -3.481 -11.621 17.675 1.00 63.22 329 LEU A N 1
ATOM 2474 C CA . LEU A 1 329 ? -2.342 -10.889 17.117 1.00 63.22 329 LEU A CA 1
ATOM 2475 C C . LEU A 1 329 ? -2.717 -9.441 16.809 1.00 63.22 329 LEU A C 1
ATOM 2477 O O . LEU A 1 329 ? -1.895 -8.539 16.948 1.00 63.22 329 LEU A O 1
ATOM 2481 N N . ARG A 1 330 ? -3.958 -9.222 16.369 1.00 62.53 330 ARG A N 1
ATOM 2482 C CA . ARG A 1 330 ? -4.450 -7.909 15.961 1.00 62.53 330 ARG A CA 1
ATOM 2483 C C . ARG A 1 330 ? -5.943 -7.796 16.198 1.00 62.53 330 ARG A C 1
ATOM 2485 O O . ARG A 1 330 ? -6.666 -8.753 15.938 1.00 62.53 330 ARG A O 1
ATOM 2492 N N . VAL A 1 331 ? -6.375 -6.636 16.669 1.00 69.19 331 VAL A N 1
ATOM 2493 C CA . VAL A 1 331 ? -7.769 -6.325 17.000 1.00 69.19 331 VAL A CA 1
ATOM 2494 C C . VAL A 1 331 ? -8.234 -5.145 16.156 1.00 69.19 331 VAL A C 1
ATOM 2496 O O . VAL A 1 331 ? -7.452 -4.217 15.938 1.00 69.19 331 VAL A O 1
ATOM 2499 N N . TYR A 1 332 ? -9.481 -5.189 15.696 1.00 66.56 332 TYR A N 1
ATOM 2500 C CA . TYR A 1 332 ? -10.149 -4.136 14.926 1.00 66.56 332 TYR A CA 1
ATOM 2501 C C . TYR A 1 332 ? -11.463 -3.736 15.590 1.00 66.56 332 TYR A C 1
ATOM 2503 O O . 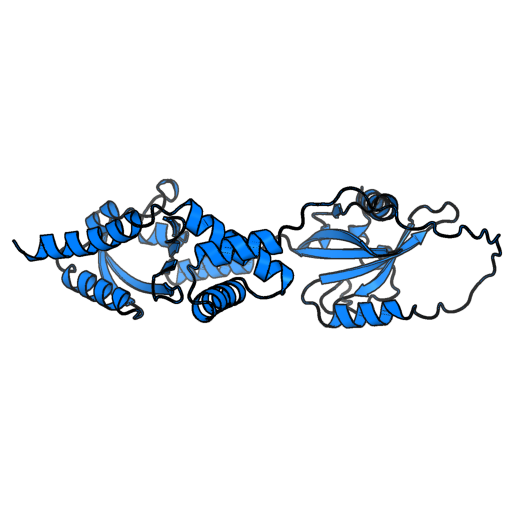TYR A 1 332 ? -12.111 -4.648 16.157 1.00 66.56 332 TYR A O 1
#